Protein AF-A0AA46JX99-F1 (afdb_monomer_lite)

Foldseek 3Di:
DDDDDDDDPPPPPPPPPPPPPPPPPPPDPPPDPDPFDPDPPPGGDPVRNVVVVVVVVVVVVVVVVVVVVVVVVVVVVVVVVVVVVVVVVVVVVVVVVVVVCVVCVPVVVVVVVVVVVVVVVVVVVVVVVVVVVVVVVVVVVVVVVVVVVVVVVVVVVVVVVVVVVVVVVVVVVVVVVVVVVVVVVVVVVVVVVVVVVVVVVVVVVVVVVVVVVVVVVVVVVVVVVVVVVVVVVVVVVVVVVVVVVVVVDDDDDDDDDDDDD

Organism: Bifidobacterium longum subsp. longum (NCBI:txid1679)

pLDDT: mean 84.43, std 19.4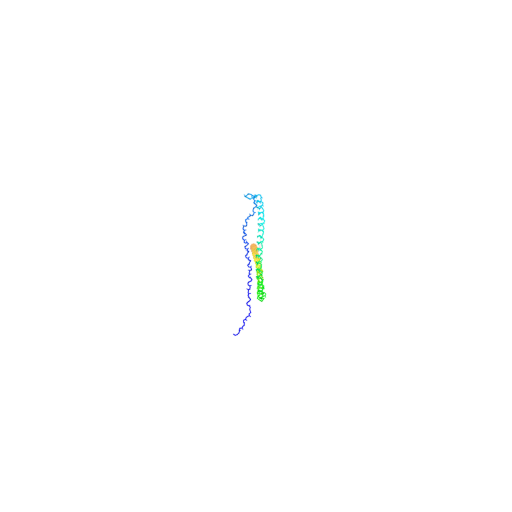2, range [35.31, 98.5]

Sequence (261 aa):
MTDTEGAETRRSDGEETQFIQPIRDYGRAEAKPLDLPRATIGGYRADAVERRVAELERRRTLDQAEIIRLKRENHGRQTENGELNQRLTMLQEQNKKLEYQASNPYEHIGVDMQNMVNGAKAERKAILDKAETEAKTILGKAHAKAEAMTGEAKKKADEQVEQATRCKQEIDQEADRRIGESRERAQKLLSDANTEADKILKAAEAKAARLDAETKTRVADADRREREAARTVDQARRLLADAAARLARPVPELPATNPRE

Radius of gyration: 89.33 Å; chains: 1; bounding box: 180×73×268 Å

Structure (mmCIF, N/CA/C/O backbone):
data_AF-A0AA46JX99-F1
#
_entry.id   AF-A0AA46JX99-F1
#
loop_
_atom_site.group_PDB
_atom_site.id
_atom_site.type_symbol
_atom_site.label_atom_id
_atom_site.label_alt_id
_atom_site.label_comp_id
_atom_site.label_asym_id
_atom_site.label_entity_id
_atom_site.label_seq_id
_atom_site.pdbx_PDB_ins_code
_atom_site.Cartn_x
_atom_site.Cartn_y
_atom_site.Cartn_z
_atom_site.occupancy
_atom_site.B_iso_or_equiv
_atom_site.auth_seq_id
_atom_site.auth_comp_id
_atom_site.auth_asym_id
_atom_site.auth_atom_id
_atom_site.pdbx_PDB_model_num
ATOM 1 N N . MET A 1 1 ? -75.876 -29.023 53.640 1.00 40.53 1 MET A N 1
ATOM 2 C CA . MET A 1 1 ? -75.804 -30.268 54.433 1.00 40.53 1 MET A CA 1
ATOM 3 C C . MET A 1 1 ? -74.330 -30.620 54.485 1.00 40.53 1 MET A C 1
ATOM 5 O O . MET A 1 1 ? -73.789 -30.911 53.433 1.00 40.53 1 MET A O 1
ATOM 9 N N . THR A 1 2 ? -73.580 -30.459 55.560 1.00 43.28 2 THR A N 1
ATOM 10 C CA . THR A 1 2 ? -73.873 -30.383 56.994 1.00 43.28 2 THR A CA 1
ATOM 11 C C . THR A 1 2 ? -72.814 -29.507 57.657 1.00 43.28 2 THR A C 1
ATOM 13 O O . THR A 1 2 ? -71.677 -29.441 57.193 1.00 43.28 2 THR A O 1
ATOM 16 N N . ASP A 1 3 ? -73.241 -28.853 58.725 1.00 40.12 3 ASP A N 1
ATOM 17 C CA . ASP A 1 3 ? -72.482 -28.007 59.635 1.00 40.12 3 ASP A CA 1
ATOM 18 C C . ASP A 1 3 ? -71.385 -28.779 60.380 1.00 40.12 3 ASP A C 1
ATOM 20 O O . ASP A 1 3 ? -71.578 -29.946 60.710 1.00 40.12 3 ASP A O 1
ATOM 24 N N . THR A 1 4 ? -70.295 -28.089 60.722 1.00 44.25 4 THR A N 1
ATOM 25 C CA . THR A 1 4 ? -69.686 -28.160 62.061 1.00 44.25 4 THR A CA 1
ATOM 26 C C . THR A 1 4 ? -68.842 -26.911 62.274 1.00 44.25 4 THR A C 1
ATOM 28 O O . THR A 1 4 ? -67.803 -26.711 61.646 1.00 44.25 4 THR A O 1
ATOM 31 N N . GLU A 1 5 ? -69.363 -26.069 63.155 1.00 43.62 5 GLU A N 1
ATOM 32 C CA . GLU A 1 5 ? -68.734 -24.923 63.788 1.00 43.62 5 GLU A CA 1
ATOM 33 C C . GLU A 1 5 ? -67.611 -25.363 64.742 1.00 43.62 5 GLU A C 1
ATOM 35 O O . GLU A 1 5 ? -67.661 -26.450 65.318 1.00 43.62 5 GLU A O 1
ATOM 40 N N . GLY A 1 6 ? -66.657 -24.459 64.984 1.00 36.56 6 GLY A N 1
ATOM 41 C CA . GLY A 1 6 ? -65.889 -24.436 66.230 1.00 36.56 6 GLY A CA 1
ATOM 42 C C . GLY A 1 6 ? -64.397 -24.726 66.099 1.00 36.56 6 GLY A C 1
ATOM 43 O O . GLY A 1 6 ? -63.980 -25.868 66.228 1.00 36.56 6 GLY A O 1
ATOM 44 N N . ALA A 1 7 ? -63.593 -23.668 65.956 1.00 36.09 7 ALA A N 1
ATOM 45 C CA . ALA A 1 7 ? -62.316 -23.536 66.665 1.00 36.09 7 ALA A CA 1
ATOM 46 C C . ALA A 1 7 ? -61.750 -22.116 66.489 1.00 36.09 7 ALA A C 1
ATOM 48 O O . ALA A 1 7 ? -61.141 -21.778 65.481 1.00 36.09 7 ALA A O 1
ATOM 49 N N . GLU A 1 8 ? -61.973 -21.308 67.523 1.00 36.66 8 GLU A N 1
ATOM 50 C CA . GLU A 1 8 ? -61.007 -20.337 68.043 1.00 36.66 8 GLU A CA 1
ATOM 51 C C . GLU A 1 8 ? -60.527 -19.233 67.088 1.00 36.66 8 GLU A C 1
ATOM 53 O O . GLU A 1 8 ? -59.401 -19.206 66.593 1.00 36.66 8 GLU A O 1
ATOM 58 N N . THR A 1 9 ? -61.351 -18.188 66.989 1.00 37.44 9 THR A N 1
ATOM 59 C CA . THR A 1 9 ? -60.851 -16.811 66.914 1.00 37.44 9 THR A CA 1
ATOM 60 C C . THR A 1 9 ? -59.839 -16.583 68.040 1.00 37.44 9 THR A C 1
ATOM 62 O O . THR A 1 9 ? -60.225 -16.287 69.174 1.00 37.44 9 THR A O 1
ATOM 65 N N . ARG A 1 10 ? -58.541 -16.708 67.734 1.00 39.19 10 ARG A N 1
ATOM 66 C CA . AR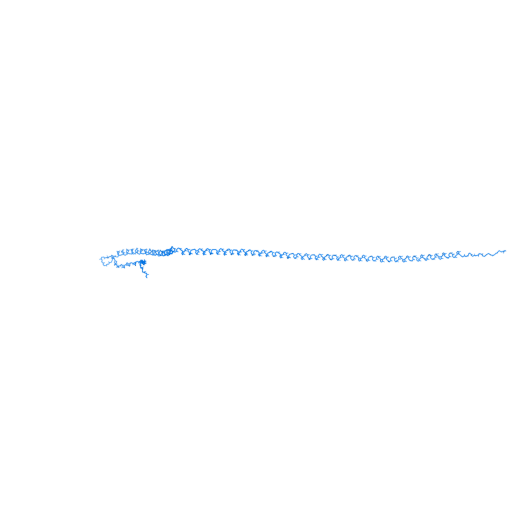G A 1 10 ? -57.482 -16.114 68.553 1.00 39.19 10 ARG A CA 1
ATOM 67 C C . ARG A 1 10 ? -57.752 -14.621 68.592 1.00 39.19 10 ARG A C 1
ATOM 69 O O . ARG A 1 10 ? -57.565 -13.914 67.602 1.00 39.19 10 ARG A O 1
ATOM 76 N N . ARG A 1 11 ? -58.246 -14.167 69.742 1.00 35.31 11 ARG A N 1
ATOM 77 C CA . ARG A 1 11 ? -58.203 -12.768 70.133 1.00 35.31 11 ARG A CA 1
ATOM 78 C C . ARG A 1 11 ? -56.741 -12.360 70.018 1.00 35.31 11 ARG A C 1
ATOM 80 O O . ARG A 1 11 ? -55.887 -12.854 70.744 1.00 35.31 11 ARG A O 1
ATOM 87 N N . SER A 1 12 ? -56.463 -11.549 69.004 1.00 38.41 12 SER A N 1
ATOM 88 C CA . SER A 1 12 ? -55.314 -10.664 68.987 1.00 38.41 12 SER A CA 1
ATOM 89 C C . SER A 1 12 ? -55.510 -9.752 70.186 1.00 38.41 12 SER A C 1
ATOM 91 O O . SER A 1 12 ? -56.138 -8.699 70.062 1.00 38.41 12 SER A O 1
ATOM 93 N N . ASP A 1 13 ? -55.045 -10.203 71.347 1.00 37.72 13 ASP A N 1
ATOM 94 C CA . ASP A 1 13 ? -54.756 -9.328 72.462 1.00 37.72 13 ASP A CA 1
ATOM 95 C C . ASP A 1 13 ? -53.719 -8.358 71.910 1.00 37.72 13 ASP A C 1
ATOM 97 O O . ASP A 1 13 ? -52.537 -8.666 71.761 1.00 37.72 13 ASP A O 1
ATOM 101 N N . GLY A 1 14 ? -54.223 -7.211 71.450 1.00 37.19 14 GLY A N 1
ATOM 102 C CA . GLY A 1 14 ? -53.408 -6.036 71.297 1.00 37.19 14 GLY A CA 1
ATOM 103 C C . GLY A 1 14 ? -52.796 -5.841 72.664 1.00 37.19 14 GLY A C 1
ATOM 104 O O . GLY A 1 14 ? -53.502 -5.470 73.600 1.00 37.19 14 GLY A O 1
ATOM 105 N N . GLU A 1 15 ? -51.514 -6.174 72.785 1.00 40.91 15 GLU A N 1
ATOM 106 C CA . GLU A 1 15 ? -50.682 -5.662 73.852 1.00 40.91 15 GLU A CA 1
ATOM 107 C C . GLU A 1 15 ? -50.713 -4.152 73.669 1.00 40.91 15 GLU A C 1
ATOM 109 O O . GLU A 1 15 ? -49.943 -3.553 72.916 1.00 40.91 15 GLU A O 1
ATOM 114 N N . GLU A 1 16 ? -51.740 -3.567 74.286 1.00 40.72 16 GLU A N 1
ATOM 115 C CA . GLU A 1 16 ? -51.852 -2.171 74.604 1.00 40.72 16 GLU A CA 1
ATOM 116 C C . GLU A 1 16 ? -50.464 -1.784 75.072 1.00 40.72 16 GLU A C 1
ATOM 118 O O . GLU A 1 16 ? -49.975 -2.264 76.099 1.00 40.72 16 GLU A O 1
ATOM 123 N N . THR A 1 17 ? -49.807 -0.950 74.265 1.00 45.25 17 THR A N 1
ATOM 124 C CA . THR A 1 17 ? -48.768 -0.054 74.738 1.00 45.25 17 THR A CA 1
ATOM 125 C C . THR A 1 17 ? -49.236 0.399 76.103 1.00 45.25 17 THR A C 1
ATOM 127 O O . THR A 1 17 ? -50.221 1.140 76.175 1.00 45.25 17 THR A O 1
ATOM 130 N N . GLN A 1 18 ? -48.626 -0.134 77.165 1.00 45.69 18 GLN A N 1
ATOM 131 C CA . GLN A 1 18 ? -48.912 0.301 78.515 1.00 45.69 18 GLN A CA 1
ATOM 132 C C . GLN A 1 18 ? -48.573 1.776 78.479 1.00 45.69 18 GLN A C 1
ATOM 134 O O . GLN A 1 18 ? -47.400 2.155 78.468 1.00 45.69 18 GLN A O 1
ATOM 139 N N . PHE A 1 19 ? -49.616 2.592 78.310 1.00 41.75 19 PHE A N 1
ATOM 140 C CA . PHE A 1 19 ? -49.545 4.027 78.393 1.00 41.75 19 PHE A CA 1
ATOM 141 C C . PHE A 1 19 ? -48.759 4.258 79.662 1.00 41.75 19 PHE A C 1
ATOM 143 O O . PHE A 1 19 ? -49.188 3.824 80.735 1.00 41.75 19 PHE A O 1
ATOM 150 N N . ILE A 1 20 ? -47.571 4.846 79.513 1.00 49.78 20 ILE A N 1
ATOM 151 C CA . ILE A 1 20 ? -46.828 5.399 80.632 1.00 49.78 20 ILE A CA 1
ATOM 152 C C . ILE A 1 20 ? -47.890 6.146 81.421 1.00 49.78 20 ILE A C 1
ATOM 154 O O . ILE A 1 20 ? -48.470 7.101 80.893 1.00 49.78 20 ILE A O 1
ATOM 158 N N . GLN A 1 21 ? -48.247 5.619 82.600 1.00 42.12 21 GLN A N 1
ATOM 159 C CA . GLN A 1 21 ? -49.293 6.225 83.405 1.00 42.12 21 GLN A CA 1
ATOM 160 C C . GLN A 1 21 ? -48.935 7.706 83.489 1.00 42.12 21 GLN A C 1
ATOM 162 O O . GLN A 1 21 ? -47.754 8.000 83.723 1.00 42.12 21 GLN A O 1
ATOM 167 N N . PRO A 1 22 ? -49.879 8.630 83.227 1.00 45.00 22 PRO A N 1
ATOM 168 C CA . PRO A 1 22 ? -49.578 10.046 83.326 1.00 45.00 22 PRO A CA 1
ATOM 169 C C . PRO A 1 22 ? -48.901 10.245 84.673 1.00 45.00 22 PRO A C 1
ATOM 171 O O . PRO A 1 22 ? -49.407 9.745 85.684 1.00 45.00 22 PRO A O 1
ATOM 174 N N . ILE A 1 23 ? -47.708 10.856 84.654 1.00 54.25 23 ILE A N 1
ATOM 175 C CA . ILE A 1 23 ? -46.965 11.201 85.865 1.00 54.25 23 ILE A CA 1
ATOM 176 C C . ILE A 1 23 ? -48.013 11.796 86.787 1.00 54.25 23 ILE A C 1
ATOM 178 O O . ILE A 1 23 ? -48.599 12.819 86.433 1.00 54.25 23 ILE A O 1
ATOM 182 N N . ARG A 1 24 ? -48.340 11.101 87.888 1.00 48.81 24 ARG A N 1
ATOM 183 C CA . ARG A 1 24 ? -49.286 11.630 88.866 1.00 48.81 24 ARG A CA 1
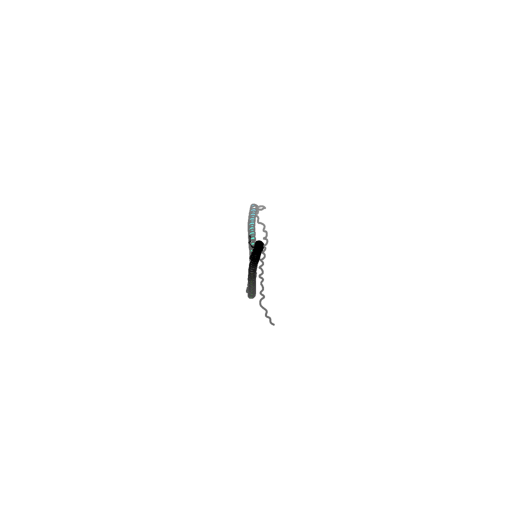ATOM 184 C C . ARG A 1 24 ? -48.774 13.023 89.167 1.00 48.81 24 ARG A C 1
ATOM 186 O O . ARG A 1 24 ? -47.644 13.141 89.642 1.00 48.81 24 ARG A O 1
ATOM 193 N N . ASP A 1 25 ? -49.564 14.041 88.833 1.00 48.31 25 ASP A N 1
ATOM 194 C CA . ASP A 1 25 ? -49.302 15.396 89.276 1.00 48.31 25 ASP A CA 1
ATOM 195 C C . ASP A 1 25 ? -49.143 15.275 90.784 1.00 48.31 25 ASP A C 1
ATOM 197 O O . ASP A 1 25 ? -50.108 15.011 91.508 1.00 48.31 25 ASP A O 1
ATOM 201 N N . TYR A 1 26 ? -47.900 15.352 91.260 1.00 49.59 26 TYR A N 1
ATOM 202 C CA . TYR A 1 26 ? -47.642 15.528 92.671 1.00 49.59 26 TYR A CA 1
ATOM 203 C C . TYR A 1 26 ? -48.266 16.881 92.968 1.00 49.59 26 TYR A C 1
ATOM 205 O O . TYR A 1 26 ? -47.695 17.923 92.641 1.00 49.59 26 TYR A O 1
ATOM 213 N N . GLY A 1 27 ? -49.515 16.826 93.441 1.00 44.50 27 GLY A N 1
ATOM 214 C CA . GLY A 1 27 ? -50.382 17.971 93.620 1.00 44.50 27 GLY A CA 1
ATOM 215 C C . GLY A 1 27 ? -49.604 19.082 94.292 1.00 44.50 27 GLY A C 1
ATOM 216 O O . GLY A 1 27 ? -48.818 18.827 95.206 1.00 44.50 27 GLY A O 1
ATOM 217 N N . ARG A 1 28 ? -49.791 20.301 93.783 1.00 50.94 28 ARG A N 1
ATOM 218 C CA . ARG A 1 28 ? -49.205 21.537 94.299 1.00 50.94 28 ARG A CA 1
ATOM 219 C C . ARG A 1 28 ? -49.249 21.498 95.827 1.00 50.94 28 ARG A C 1
ATOM 221 O O . ARG A 1 28 ? -50.315 21.688 96.405 1.00 50.94 28 ARG A O 1
ATOM 228 N N . ALA A 1 29 ? -48.117 21.187 96.459 1.00 56.72 29 ALA A N 1
ATOM 229 C CA . ALA A 1 29 ? -48.050 21.094 97.907 1.00 56.72 29 ALA A CA 1
ATOM 230 C C . ALA A 1 29 ? -48.556 22.425 98.472 1.00 56.72 29 ALA A C 1
ATOM 232 O O . ALA A 1 29 ? -48.100 23.485 98.033 1.00 56.72 29 ALA A O 1
ATOM 233 N N . GLU A 1 30 ? -49.546 22.375 99.368 1.00 53.25 30 GLU A N 1
ATOM 234 C CA . GLU A 1 30 ? -50.091 23.569 100.012 1.00 53.25 30 GLU A CA 1
ATOM 235 C C . GLU A 1 30 ? -48.933 24.420 100.535 1.00 53.25 30 GLU A C 1
ATOM 237 O O . GLU A 1 30 ? -48.048 23.920 101.238 1.00 53.25 30 GLU A O 1
ATOM 242 N N . ALA A 1 31 ? -48.909 25.698 100.151 1.00 54.00 31 ALA A N 1
ATOM 243 C CA . ALA A 1 31 ? -47.875 26.629 100.571 1.00 54.00 31 ALA A CA 1
ATOM 244 C C . ALA A 1 31 ? -48.024 26.884 102.077 1.00 54.00 31 ALA A C 1
ATOM 246 O O . ALA A 1 31 ? -48.695 27.824 102.499 1.00 54.00 31 ALA A O 1
ATOM 247 N N . LYS A 1 32 ? -47.431 26.013 102.899 1.00 67.00 32 LYS A N 1
ATOM 248 C CA . LYS A 1 32 ? -47.349 26.224 104.343 1.00 67.00 32 LYS A CA 1
ATOM 249 C C . LYS A 1 32 ? -46.585 27.532 104.589 1.00 67.00 32 LYS A C 1
ATOM 251 O O . LYS A 1 32 ? -45.518 27.715 103.996 1.00 67.00 32 LYS A O 1
ATOM 256 N N . PRO A 1 33 ? -47.108 28.446 105.426 1.00 61.66 33 PRO A N 1
ATOM 257 C CA . PRO A 1 33 ? -46.416 29.690 105.742 1.00 61.66 33 PRO A CA 1
ATOM 258 C C . PRO A 1 33 ? -45.038 29.379 106.337 1.00 61.66 33 PRO A C 1
ATOM 260 O O . PRO A 1 33 ? -44.904 28.458 107.145 1.00 61.66 33 PRO A O 1
ATOM 263 N N . LEU A 1 34 ? -44.007 30.118 105.909 1.00 67.75 34 LEU A N 1
ATOM 264 C CA . LEU A 1 34 ? -42.652 29.926 106.423 1.00 67.75 34 LEU A CA 1
ATOM 265 C C . LEU A 1 34 ? -42.627 30.187 107.933 1.00 67.75 34 LEU A C 1
ATOM 267 O O . LEU A 1 34 ? -42.991 31.270 108.391 1.00 67.75 34 LEU A O 1
ATOM 271 N N . ASP A 1 35 ? -42.157 29.199 108.690 1.00 73.75 35 ASP A N 1
ATOM 272 C CA . ASP A 1 35 ? -41.974 29.316 110.132 1.00 73.75 35 ASP A CA 1
ATOM 273 C C . ASP A 1 35 ? -40.702 30.127 110.429 1.00 73.75 35 ASP A C 1
ATOM 275 O O . ASP A 1 35 ? -39.577 29.616 110.395 1.00 73.75 35 ASP A O 1
ATOM 279 N N . LEU A 1 36 ? -40.885 31.439 110.601 1.00 75.62 36 LEU A N 1
ATOM 280 C CA . LEU A 1 36 ? -39.821 32.415 110.827 1.00 75.62 36 LEU A CA 1
ATOM 281 C C . LEU A 1 36 ? -39.654 32.711 112.334 1.00 75.62 36 LEU A C 1
ATOM 283 O O . LEU A 1 36 ? -40.642 33.036 113.001 1.00 75.62 36 LEU A O 1
ATOM 287 N N . PRO A 1 37 ? -38.421 32.685 112.882 1.00 77.69 37 PRO A N 1
ATOM 288 C CA . PRO A 1 37 ? -38.160 32.961 114.298 1.00 77.69 37 PRO A CA 1
ATOM 289 C C . PRO A 1 37 ? -38.686 34.324 114.788 1.00 77.69 37 PRO A C 1
ATOM 291 O O . PRO A 1 37 ? -38.293 35.379 114.285 1.00 77.69 37 PRO A O 1
ATOM 294 N N . ARG A 1 38 ? -39.543 34.318 115.818 1.00 73.19 38 ARG A N 1
ATOM 295 C CA . ARG A 1 38 ? -40.187 35.524 116.378 1.00 73.19 38 ARG A CA 1
ATOM 296 C C . ARG A 1 38 ? -39.430 36.132 117.566 1.00 73.19 38 ARG A C 1
ATOM 298 O O . ARG A 1 38 ? -38.798 35.429 118.361 1.00 73.19 38 ARG A O 1
ATOM 305 N N . ALA A 1 39 ? -39.489 37.457 117.684 1.00 71.94 39 ALA A N 1
ATOM 306 C CA . ALA A 1 39 ? -39.005 38.215 118.836 1.00 71.94 39 ALA A CA 1
ATOM 307 C C . ALA A 1 39 ? -40.082 38.286 119.934 1.00 71.94 39 ALA A C 1
ATOM 309 O O . ALA A 1 39 ? -41.269 38.109 119.671 1.00 71.94 39 ALA A O 1
ATOM 310 N N . THR A 1 40 ? -39.664 38.537 121.175 1.00 62.50 40 THR A N 1
ATOM 311 C CA . THR A 1 40 ? -40.525 38.506 122.372 1.00 62.50 40 THR A CA 1
ATOM 312 C C . THR A 1 40 ? -41.553 39.648 122.418 1.00 62.50 40 THR A C 1
ATOM 314 O O . THR A 1 40 ? -42.531 39.552 123.149 1.00 62.50 40 THR A O 1
ATOM 317 N N . ILE A 1 41 ? -41.358 40.714 121.632 1.00 57.53 41 ILE A N 1
ATOM 318 C CA . ILE A 1 41 ? -42.276 41.853 121.495 1.00 57.53 41 ILE A CA 1
ATOM 319 C C . ILE A 1 41 ? -42.419 42.143 119.997 1.00 57.53 41 ILE A C 1
ATOM 321 O O . ILE A 1 41 ? -41.447 42.528 119.357 1.00 57.53 41 ILE A O 1
ATOM 325 N N . GLY A 1 42 ? -43.613 41.890 119.451 1.00 60.97 42 GLY A N 1
ATOM 326 C CA . GLY A 1 42 ? -44.090 42.338 118.134 1.00 60.97 42 GLY A CA 1
ATOM 327 C C . GLY A 1 42 ? -43.052 42.436 117.011 1.00 60.97 42 GLY A C 1
ATOM 328 O O . GLY A 1 42 ? -42.764 43.534 116.551 1.00 60.97 42 GLY A O 1
ATOM 329 N N . GLY A 1 43 ? -42.507 41.310 116.546 1.00 75.38 43 GLY A N 1
ATOM 330 C CA . GLY A 1 43 ? -41.600 41.307 115.396 1.00 75.38 43 GLY A CA 1
ATOM 331 C C . GLY A 1 43 ? -40.882 39.978 115.172 1.00 75.38 43 GLY A C 1
ATOM 332 O O . GLY A 1 43 ? -41.071 39.013 115.915 1.00 75.38 43 GLY A O 1
ATOM 333 N N . TYR A 1 44 ? -40.042 39.928 114.142 1.00 79.00 44 TYR A N 1
ATOM 334 C CA . TYR A 1 44 ? -39.154 38.799 113.863 1.00 79.00 44 TYR A CA 1
ATOM 335 C C . TYR A 1 44 ? -37.758 39.027 114.456 1.00 79.00 44 TYR A C 1
ATOM 337 O O . TYR A 1 44 ? -37.305 40.164 114.571 1.00 79.00 44 TYR A O 1
ATOM 345 N N . ARG A 1 45 ? -37.054 37.947 114.821 1.00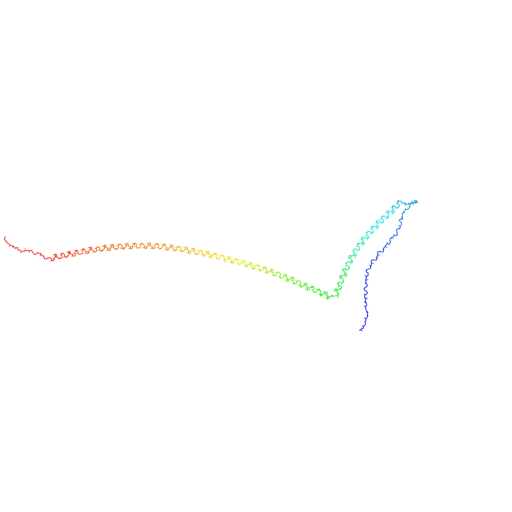 78.25 45 ARG A N 1
ATOM 346 C CA . ARG A 1 45 ? -35.633 38.019 115.203 1.00 78.25 45 ARG A CA 1
ATOM 347 C C . ARG A 1 45 ? -34.786 38.082 113.938 1.00 78.25 45 ARG A C 1
ATOM 349 O O . ARG A 1 45 ? -34.605 37.041 113.311 1.00 78.25 45 ARG A O 1
ATOM 356 N N . ALA A 1 46 ? -34.263 39.260 113.605 1.00 75.56 46 ALA A N 1
ATOM 357 C CA . ALA A 1 46 ? -33.471 39.495 112.393 1.00 75.56 46 ALA A CA 1
ATOM 358 C C . ALA A 1 46 ? -32.395 38.411 112.168 1.00 75.56 46 ALA A C 1
ATOM 360 O O . ALA A 1 46 ? -32.528 37.620 111.240 1.00 75.56 46 ALA A O 1
ATOM 361 N N . ASP A 1 47 ? -31.448 38.237 113.097 1.00 78.44 47 ASP A N 1
ATOM 362 C CA . ASP A 1 47 ? -30.332 37.279 112.960 1.00 78.44 47 ASP A CA 1
ATOM 363 C C . ASP A 1 47 ? -30.750 35.800 112.845 1.00 78.44 47 ASP A C 1
ATOM 365 O O . ASP A 1 47 ? -30.013 34.958 112.322 1.00 78.44 47 ASP A O 1
ATOM 369 N N . ALA A 1 48 ? -31.898 35.434 113.423 1.00 78.44 48 ALA A N 1
ATOM 370 C CA . ALA A 1 48 ? -32.399 34.060 113.406 1.00 78.44 48 ALA A CA 1
ATOM 371 C C . ALA A 1 48 ? -33.229 33.788 112.143 1.00 78.44 48 ALA A C 1
ATOM 373 O O . ALA A 1 48 ? -33.146 32.698 111.576 1.00 78.44 48 ALA A O 1
ATOM 374 N N . VAL A 1 49 ? -33.982 34.787 111.676 1.00 82.62 49 VAL A N 1
ATOM 375 C CA . VAL A 1 49 ? -34.644 34.772 110.369 1.00 82.62 49 VAL A CA 1
ATOM 376 C C . VAL A 1 49 ? -33.614 34.725 109.252 1.00 82.62 49 VAL A C 1
ATOM 378 O O . VAL A 1 49 ? -33.736 33.866 108.389 1.00 82.62 49 VAL A O 1
ATOM 381 N N . GLU A 1 50 ? -32.569 35.550 109.295 1.00 82.56 50 GLU A N 1
ATOM 382 C CA . GLU A 1 50 ? -31.492 35.545 108.298 1.00 82.56 50 GLU A CA 1
ATOM 383 C C . GLU A 1 50 ? -30.801 34.181 108.209 1.00 82.56 50 GLU A C 1
ATOM 385 O O . GLU A 1 50 ? -30.616 33.648 107.117 1.00 82.56 50 GLU A O 1
ATOM 390 N N . ARG A 1 51 ? -30.504 33.543 109.351 1.00 83.94 51 ARG A N 1
ATOM 391 C CA . ARG A 1 51 ? -29.967 32.173 109.374 1.00 83.94 51 ARG A CA 1
ATOM 392 C C . ARG A 1 51 ? -30.920 31.151 108.759 1.00 83.94 51 ARG A C 1
ATOM 394 O O . ARG A 1 51 ? -30.471 30.288 108.006 1.00 83.94 51 ARG A O 1
ATOM 401 N N . ARG A 1 52 ? -32.219 31.245 109.057 1.00 83.88 52 ARG A N 1
ATOM 402 C CA . ARG A 1 52 ? -33.236 30.335 108.513 1.00 83.88 52 ARG A CA 1
ATOM 403 C C . ARG A 1 52 ? -33.447 30.543 107.014 1.00 83.88 52 ARG A C 1
ATOM 405 O O . ARG A 1 52 ? -33.581 29.567 106.282 1.00 83.88 52 ARG A O 1
ATOM 412 N N . VAL A 1 53 ? -33.427 31.789 106.553 1.00 85.50 53 VAL A N 1
ATOM 413 C CA . VAL A 1 53 ? -33.467 32.147 105.131 1.00 85.50 53 VAL A CA 1
ATOM 414 C C . VAL A 1 53 ? -32.227 31.601 104.424 1.00 85.50 53 VAL A C 1
ATOM 416 O O . VAL A 1 53 ? -32.381 30.868 103.455 1.00 85.50 53 VAL A O 1
ATOM 419 N N . ALA A 1 54 ? -31.022 31.806 104.965 1.00 85.31 54 ALA A N 1
ATOM 420 C CA . ALA A 1 54 ? -29.779 31.285 104.389 1.00 85.31 54 ALA A CA 1
ATOM 421 C C . ALA A 1 54 ? -29.705 29.742 104.362 1.00 85.31 54 ALA A C 1
ATOM 423 O O . ALA A 1 54 ? -29.045 29.152 103.504 1.00 85.31 54 ALA A O 1
ATOM 424 N N . GLU A 1 55 ? -30.344 29.054 105.312 1.00 87.94 55 GLU A N 1
ATOM 425 C CA . GLU A 1 55 ? -30.483 27.592 105.310 1.00 87.94 55 GLU A CA 1
ATOM 426 C C . GLU A 1 55 ? -31.458 27.125 104.218 1.00 87.94 55 GLU A C 1
ATOM 428 O O . GLU A 1 55 ? -31.145 26.211 103.453 1.00 87.94 55 GLU A O 1
ATOM 433 N N . LEU A 1 56 ? -32.619 27.775 104.108 1.00 87.19 56 LEU A N 1
ATOM 434 C CA . LEU A 1 56 ? -33.614 27.475 103.079 1.00 87.19 56 LEU A CA 1
ATOM 435 C C . LEU A 1 56 ? -33.102 27.804 101.674 1.00 87.19 56 LEU A C 1
ATOM 437 O O . LEU A 1 56 ? -33.384 27.058 100.743 1.00 87.19 56 LEU A O 1
ATOM 441 N N . GLU A 1 57 ? -32.308 28.859 101.515 1.00 87.12 57 GLU A N 1
ATOM 442 C CA . GLU A 1 57 ? -31.630 29.198 100.262 1.00 87.12 57 GLU A CA 1
ATOM 443 C C . GLU A 1 57 ? -30.587 28.146 99.884 1.00 87.12 57 GLU A C 1
ATOM 445 O O . GLU A 1 57 ? -30.551 27.707 98.732 1.00 87.12 57 GLU A O 1
ATOM 450 N N . ARG A 1 58 ? -29.790 27.661 100.847 1.00 88.31 58 ARG A N 1
ATOM 451 C CA . ARG A 1 58 ? -28.853 26.549 100.618 1.00 88.31 58 ARG A CA 1
ATOM 452 C C . ARG A 1 58 ? -29.578 25.272 100.213 1.00 88.31 58 ARG A C 1
ATOM 454 O O . ARG A 1 58 ? -29.190 24.642 99.232 1.00 88.31 58 ARG A O 1
ATOM 461 N N . ARG A 1 59 ? -30.658 24.918 100.912 1.00 88.75 59 ARG A N 1
ATOM 462 C CA . ARG A 1 59 ? -31.476 23.747 100.581 1.00 88.75 59 ARG A CA 1
ATOM 463 C C . ARG A 1 59 ? -32.144 23.887 99.218 1.00 88.75 59 ARG A C 1
ATOM 465 O O . ARG A 1 59 ? -32.043 22.978 98.410 1.00 88.75 59 ARG A O 1
ATOM 472 N N . ARG A 1 60 ? -32.724 25.051 98.915 1.00 89.69 60 ARG A N 1
ATOM 473 C CA . ARG A 1 60 ? -33.278 25.363 97.592 1.00 89.69 60 ARG A CA 1
ATOM 474 C C . ARG A 1 60 ? -32.217 25.228 96.502 1.00 89.69 60 ARG A C 1
ATOM 476 O O . ARG A 1 60 ? -32.532 24.712 95.440 1.00 89.69 60 ARG A O 1
ATOM 483 N N . THR A 1 61 ? -30.983 25.661 96.755 1.00 90.25 61 THR A N 1
ATOM 484 C CA . THR A 1 61 ? -29.875 25.549 95.793 1.00 90.25 61 THR A CA 1
ATOM 485 C C . THR A 1 61 ? -29.481 24.088 95.560 1.00 90.25 61 THR A C 1
ATOM 487 O O . THR A 1 61 ? -29.295 23.686 94.414 1.00 90.25 61 THR A O 1
ATOM 490 N N . LEU A 1 62 ? -29.402 23.278 96.622 1.00 92.38 62 LEU A N 1
ATOM 491 C CA . LEU A 1 62 ? -29.125 21.839 96.526 1.00 92.38 62 LEU A CA 1
ATOM 492 C C . LEU A 1 62 ? -30.253 21.084 95.815 1.00 92.38 62 LEU A C 1
ATOM 494 O O . LEU A 1 62 ? -29.987 20.328 94.886 1.00 92.38 62 LEU A O 1
ATOM 498 N N . ASP A 1 63 ? -31.506 21.341 96.187 1.00 90.06 63 ASP A N 1
ATOM 499 C CA . ASP A 1 63 ? -32.678 20.732 95.556 1.00 90.06 63 ASP A CA 1
ATOM 500 C C . ASP A 1 63 ? -32.778 21.155 94.080 1.00 90.06 63 ASP A C 1
ATOM 502 O O . ASP A 1 63 ? -33.087 20.341 93.213 1.00 90.06 63 ASP A O 1
ATOM 506 N N . GLN A 1 64 ? -32.452 22.411 93.751 1.00 91.50 64 GLN A N 1
ATOM 507 C CA . GLN A 1 64 ? -32.359 22.873 92.363 1.00 91.50 64 GLN A CA 1
ATOM 508 C C . GLN A 1 64 ? -31.243 22.162 91.592 1.00 91.50 64 GLN A C 1
ATOM 510 O O . GLN A 1 64 ? -31.465 21.771 90.445 1.00 91.50 64 GLN A O 1
ATOM 515 N N . ALA A 1 65 ? -30.070 21.969 92.199 1.00 91.81 65 ALA A N 1
ATOM 516 C CA . ALA A 1 65 ? -28.973 21.232 91.580 1.00 91.81 65 ALA A CA 1
ATOM 517 C C . ALA A 1 65 ? -29.358 19.766 91.319 1.00 91.81 65 ALA A C 1
ATOM 519 O O . ALA A 1 65 ? -29.107 19.253 90.226 1.00 91.81 65 ALA A O 1
ATOM 520 N N . GLU A 1 66 ? -30.041 19.124 92.269 1.00 92.44 66 GLU A N 1
ATOM 521 C CA . GLU A 1 66 ? -30.507 17.744 92.127 1.00 92.44 66 GLU A CA 1
ATOM 522 C C . GLU A 1 66 ? -31.619 17.623 91.076 1.00 92.44 66 GLU A C 1
ATOM 524 O O . GLU A 1 66 ? -31.573 16.734 90.229 1.00 92.44 66 GLU A O 1
ATOM 529 N N . ILE A 1 67 ? -32.563 18.570 91.019 1.00 92.12 67 ILE A N 1
ATOM 530 C CA . ILE A 1 67 ? -33.578 18.624 89.954 1.00 92.12 67 ILE A CA 1
ATOM 531 C C . ILE A 1 67 ? -32.921 18.780 88.578 1.00 92.12 67 ILE A C 1
ATOM 533 O O . ILE A 1 67 ? -33.340 18.130 87.620 1.00 92.12 67 ILE A O 1
ATOM 537 N N . ILE A 1 68 ? -31.899 19.632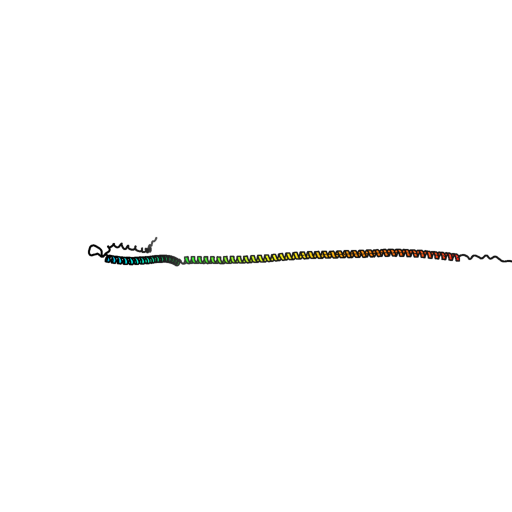 88.446 1.00 92.50 68 ILE A N 1
ATOM 538 C CA . ILE A 1 68 ? -31.176 19.809 87.179 1.00 92.50 68 ILE A CA 1
ATOM 539 C C . ILE A 1 68 ? -30.457 18.515 86.787 1.00 92.50 68 ILE A C 1
ATOM 541 O O . ILE A 1 68 ? -30.520 18.114 85.622 1.00 92.50 68 ILE A O 1
ATOM 545 N N . ARG A 1 69 ? -29.807 17.842 87.741 1.00 94.25 69 ARG A N 1
ATOM 546 C CA . ARG A 1 69 ? -29.142 16.555 87.515 1.00 94.25 69 ARG A CA 1
ATOM 547 C C . ARG A 1 69 ? -30.136 15.487 87.058 1.00 94.25 69 ARG A C 1
ATOM 549 O O . ARG A 1 69 ? -29.926 14.890 86.005 1.00 94.25 69 ARG A O 1
ATOM 556 N N . LEU A 1 70 ? -31.233 15.304 87.790 1.00 93.56 70 LEU A N 1
ATOM 557 C CA . LEU A 1 70 ? -32.274 14.330 87.462 1.00 93.56 70 LEU A CA 1
ATOM 558 C C . LEU A 1 70 ? -32.918 14.621 86.106 1.00 93.56 70 LEU A C 1
ATOM 560 O O . LEU A 1 70 ? -33.165 13.693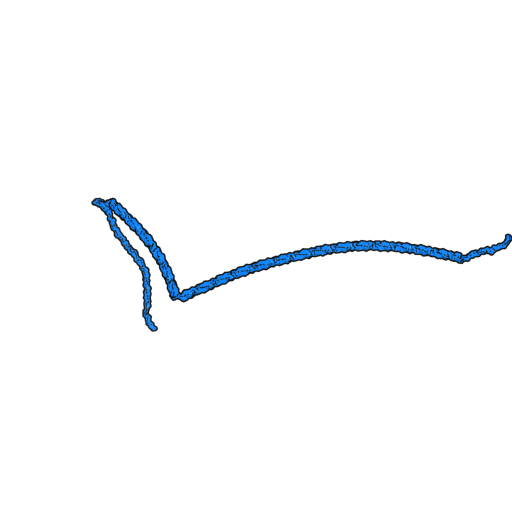 85.344 1.00 93.56 70 LEU A O 1
ATOM 564 N N . LYS A 1 71 ? -33.138 15.893 85.751 1.00 92.69 71 LYS A N 1
ATOM 565 C CA . LYS A 1 71 ? -33.637 16.265 84.417 1.00 92.69 71 LYS A CA 1
ATOM 566 C C . LYS A 1 71 ? -32.677 15.856 83.302 1.00 92.69 71 LYS A C 1
ATOM 568 O O . LYS A 1 71 ? -33.133 15.355 82.279 1.00 92.69 71 LYS A O 1
ATOM 573 N N . ARG A 1 72 ? -31.366 16.046 83.489 1.00 91.56 72 ARG A N 1
ATOM 574 C CA . ARG A 1 72 ? -30.351 15.625 82.507 1.00 91.56 72 ARG A CA 1
ATOM 575 C C . ARG A 1 72 ? -30.306 14.108 82.362 1.00 91.56 72 ARG A C 1
ATOM 577 O O . ARG A 1 72 ? -30.281 13.611 81.243 1.00 91.56 72 ARG A O 1
ATOM 584 N N . GLU A 1 73 ? -30.332 13.385 83.477 1.00 93.38 73 GLU A N 1
ATOM 585 C CA . GLU A 1 73 ? -30.336 11.920 83.470 1.00 93.38 73 GLU A CA 1
ATOM 586 C C . GLU A 1 73 ? -31.609 11.357 82.827 1.00 93.38 73 GLU A C 1
ATOM 588 O O . GLU A 1 73 ? -31.540 10.449 82.003 1.00 93.38 73 GLU A O 1
ATOM 593 N N . ASN A 1 74 ? -32.770 11.936 83.141 1.00 93.44 74 ASN A N 1
ATOM 594 C CA . ASN A 1 74 ? -34.041 11.538 82.545 1.00 93.44 74 ASN A CA 1
ATOM 595 C C . ASN A 1 74 ? -34.051 11.796 81.031 1.00 93.44 74 ASN A C 1
ATOM 597 O O . ASN A 1 74 ? -34.435 10.917 80.267 1.00 93.44 74 ASN A O 1
ATOM 601 N N . HIS A 1 75 ? -33.527 12.944 80.591 1.00 92.44 75 HIS A N 1
ATOM 602 C CA . HIS A 1 75 ? -33.371 13.231 79.167 1.00 92.44 75 HIS A CA 1
ATOM 603 C C . HIS A 1 75 ? -32.445 12.223 78.467 1.00 92.44 75 HIS A C 1
ATOM 605 O O . HIS A 1 75 ? -32.792 11.725 77.402 1.00 92.44 75 HIS A O 1
ATOM 611 N N . GLY A 1 76 ? -31.316 11.854 79.087 1.00 92.06 76 GLY A N 1
ATOM 612 C CA . GLY A 1 76 ? -30.420 10.817 78.561 1.00 92.06 76 GLY A CA 1
ATOM 613 C C . GLY A 1 76 ? -31.114 9.462 78.400 1.00 92.06 76 GLY A C 1
ATOM 614 O O . GLY A 1 76 ? -31.064 8.867 77.326 1.00 92.06 76 GLY A O 1
ATOM 615 N N . ARG A 1 77 ? -31.848 9.020 79.429 1.00 94.00 77 ARG A N 1
ATOM 616 C CA . ARG A 1 77 ? -32.640 7.778 79.379 1.00 94.00 77 ARG A CA 1
ATOM 617 C C . ARG A 1 77 ? -33.758 7.828 78.341 1.00 94.00 77 ARG A C 1
ATOM 619 O O . ARG A 1 77 ? -34.104 6.803 77.764 1.00 94.00 77 ARG A O 1
ATOM 626 N N . GLN A 1 78 ? -34.355 8.994 78.114 1.00 92.12 78 GLN A N 1
ATOM 627 C CA . GLN A 1 78 ? -35.405 9.162 77.114 1.00 92.12 78 GLN A CA 1
ATOM 628 C C . GLN A 1 78 ? -34.851 9.020 75.691 1.00 92.12 78 GLN A C 1
ATOM 630 O O . GLN A 1 78 ? -35.479 8.365 74.861 1.00 92.12 78 GLN A O 1
ATOM 635 N N . THR A 1 79 ? -33.668 9.576 75.427 1.00 92.62 79 THR A N 1
ATOM 636 C CA . THR A 1 79 ? -32.964 9.406 74.149 1.00 92.62 79 THR A CA 1
ATOM 637 C C . THR A 1 79 ? -32.576 7.948 73.919 1.00 92.62 79 THR A C 1
ATOM 639 O O . THR A 1 79 ? -32.900 7.393 72.873 1.00 92.62 79 THR A O 1
ATOM 642 N N . GLU A 1 80 ? -31.971 7.301 74.918 1.00 94.56 80 GLU A N 1
ATOM 643 C CA . GLU A 1 80 ? -31.579 5.889 74.838 1.00 94.56 80 GLU A CA 1
ATOM 644 C C . GLU A 1 80 ? -32.791 4.971 74.609 1.00 94.56 80 GLU A C 1
ATOM 646 O O . GLU A 1 80 ? -32.763 4.115 73.729 1.00 94.56 80 GLU A O 1
ATOM 651 N N . ASN A 1 81 ? -33.904 5.200 75.315 1.00 93.81 81 ASN A N 1
ATOM 652 C CA . ASN A 1 81 ? -35.155 4.481 75.054 1.00 93.81 81 ASN A CA 1
ATOM 653 C C . ASN A 1 81 ? -35.682 4.703 73.628 1.00 93.81 81 ASN A C 1
ATOM 655 O O . ASN A 1 81 ? -36.257 3.789 73.040 1.00 93.81 81 ASN A O 1
ATOM 659 N N . GLY A 1 82 ? -35.493 5.895 73.057 1.00 95.31 82 GLY A N 1
ATOM 660 C CA . GLY A 1 82 ? -35.846 6.181 71.666 1.00 95.31 82 GLY A CA 1
ATOM 661 C C . GLY A 1 82 ? -35.030 5.350 70.673 1.00 95.31 82 GLY A C 1
ATOM 662 O O . GLY A 1 82 ? -35.602 4.721 69.782 1.00 95.31 82 GLY A O 1
ATOM 663 N N . GLU A 1 83 ? -33.710 5.299 70.851 1.00 95.19 83 GLU A N 1
ATOM 664 C CA . GLU A 1 83 ? -32.800 4.504 70.013 1.00 95.19 83 GLU A CA 1
ATOM 665 C C . GLU A 1 83 ? -33.057 3.000 70.154 1.00 95.19 83 GLU A C 1
ATOM 667 O O . GLU A 1 83 ? -33.125 2.273 69.157 1.00 95.19 83 GLU A O 1
ATOM 672 N N . LEU A 1 84 ? -33.257 2.530 71.388 1.00 95.69 84 LEU A N 1
ATOM 673 C CA . LEU A 1 84 ? -33.591 1.137 71.664 1.00 95.69 84 LEU A CA 1
ATOM 674 C C . LEU A 1 84 ? -34.911 0.750 71.002 1.00 95.69 84 LEU A C 1
ATOM 676 O O . LEU A 1 84 ? -34.958 -0.281 70.338 1.00 95.69 84 LEU A O 1
ATOM 680 N N . ASN A 1 85 ? -35.942 1.593 71.088 1.00 95.56 85 ASN A N 1
ATOM 681 C CA . ASN A 1 85 ? -37.211 1.342 70.409 1.00 95.56 85 ASN A CA 1
ATOM 682 C C . ASN A 1 85 ? -37.060 1.301 68.885 1.00 95.56 85 ASN A C 1
ATOM 684 O O . ASN A 1 85 ? -37.613 0.407 68.252 1.00 95.56 85 ASN A O 1
ATOM 688 N N . GLN A 1 86 ? -36.278 2.199 68.276 1.00 94.94 86 GLN A N 1
ATOM 689 C CA . GLN A 1 86 ? -36.007 2.141 66.831 1.00 94.94 86 GLN A CA 1
ATOM 690 C C . GLN A 1 86 ? -35.327 0.829 66.431 1.00 94.94 86 GLN A C 1
ATOM 692 O O . GLN A 1 86 ? -35.701 0.201 65.438 1.00 94.94 86 GLN A O 1
ATOM 697 N N . ARG A 1 87 ? -34.340 0.388 67.217 1.00 96.12 87 ARG A N 1
ATOM 698 C CA . ARG A 1 87 ? -33.636 -0.875 66.983 1.00 96.12 87 ARG A CA 1
ATOM 699 C C . ARG A 1 87 ? -34.551 -2.080 67.171 1.00 96.12 87 ARG A C 1
ATOM 701 O O . ARG A 1 87 ? -34.468 -3.023 66.390 1.00 96.12 87 ARG A O 1
ATOM 708 N N . LEU A 1 88 ? -35.435 -2.031 68.163 1.00 96.25 88 LEU A N 1
ATOM 709 C CA . LEU A 1 88 ? -36.423 -3.069 68.437 1.00 96.25 88 LEU A CA 1
ATOM 710 C C . LEU A 1 88 ? -37.415 -3.188 67.272 1.00 96.25 88 LEU A C 1
ATOM 712 O O . LEU A 1 88 ? -37.642 -4.295 66.795 1.00 96.25 88 LEU A O 1
ATOM 716 N N . THR A 1 89 ? -37.888 -2.067 66.720 1.00 96.00 89 THR A N 1
ATOM 717 C CA . THR A 1 89 ? -38.725 -2.047 65.509 1.00 96.00 89 THR A CA 1
ATOM 718 C C . THR A 1 89 ? -37.999 -2.628 64.292 1.00 96.00 89 THR A C 1
ATOM 720 O O . THR A 1 89 ? -38.552 -3.481 63.599 1.00 96.00 89 THR A O 1
ATOM 723 N N . MET A 1 90 ? -36.743 -2.233 64.046 1.00 95.75 90 MET A N 1
ATOM 724 C CA . MET A 1 90 ? -35.947 -2.783 62.937 1.00 95.75 90 MET A CA 1
ATOM 725 C C . MET A 1 90 ? -35.739 -4.296 63.067 1.00 95.75 90 MET A C 1
ATOM 727 O O . MET A 1 90 ? -35.872 -5.031 62.088 1.00 95.75 90 MET A O 1
ATOM 731 N N . LEU A 1 91 ? -35.433 -4.775 64.275 1.00 96.00 91 LEU A N 1
ATOM 732 C CA . LEU A 1 91 ? -35.263 -6.202 64.546 1.00 96.00 91 LEU A CA 1
ATOM 733 C C . LEU A 1 91 ? -36.580 -6.967 64.412 1.00 96.00 91 LEU A C 1
ATOM 735 O O . LEU A 1 91 ? -36.579 -8.074 63.887 1.00 96.00 91 LEU A O 1
ATOM 739 N N . GLN A 1 92 ? -37.707 -6.383 64.822 1.00 94.19 92 GLN A N 1
ATOM 740 C CA . GLN A 1 92 ? -39.027 -6.974 64.604 1.00 94.19 92 GLN A CA 1
ATOM 741 C C . GLN A 1 92 ? -39.352 -7.105 63.111 1.00 94.19 92 GLN A C 1
ATOM 743 O O . GLN A 1 92 ? -39.859 -8.141 62.687 1.00 94.19 92 GLN A O 1
ATOM 748 N N . GLU A 1 93 ? -39.037 -6.099 62.295 1.00 94.94 93 GLU A N 1
ATOM 749 C CA . GLU A 1 93 ? -39.200 -6.182 60.839 1.00 94.94 93 GLU A CA 1
ATOM 750 C C . GLU A 1 93 ? -38.284 -7.228 60.202 1.00 94.94 93 GLU A C 1
ATOM 752 O O . GLU A 1 93 ? -38.720 -7.977 59.325 1.00 94.94 93 GLU A O 1
ATOM 757 N N . GLN A 1 94 ? -37.027 -7.313 60.642 1.00 94.06 94 GLN A N 1
ATOM 758 C CA . GLN A 1 94 ? -36.110 -8.359 60.192 1.00 94.06 94 GLN A CA 1
ATOM 759 C C . GLN A 1 94 ? -36.601 -9.749 60.596 1.00 94.06 94 GLN A C 1
ATOM 761 O O . GLN A 1 94 ? -36.628 -10.638 59.749 1.00 94.06 94 GLN A O 1
ATOM 766 N N . ASN A 1 95 ? -37.054 -9.931 61.837 1.00 93.88 95 ASN A N 1
ATOM 767 C CA . ASN A 1 95 ? -37.603 -11.202 62.303 1.00 93.88 95 ASN A CA 1
ATOM 768 C C . ASN A 1 95 ? -38.848 -11.598 61.514 1.00 93.88 95 ASN A C 1
ATOM 770 O O . ASN A 1 95 ? -38.912 -12.727 61.048 1.00 93.88 95 ASN A O 1
ATOM 774 N N . LYS A 1 96 ? -39.779 -10.672 61.250 1.00 94.44 96 LYS A N 1
ATOM 775 C CA . LYS A 1 96 ? -40.938 -10.945 60.382 1.00 94.44 96 LYS A CA 1
ATOM 776 C C . LYS A 1 96 ? -40.520 -11.377 58.976 1.00 94.44 96 LYS A C 1
ATOM 778 O O . LYS A 1 96 ? -41.116 -12.290 58.410 1.00 94.44 96 LYS A O 1
ATOM 783 N N . LYS A 1 97 ? -39.489 -10.745 58.401 1.00 89.06 97 LYS A N 1
ATOM 784 C CA . LYS A 1 97 ? -38.934 -11.157 57.100 1.00 89.06 97 LYS A CA 1
ATOM 785 C C . LYS A 1 97 ? -38.324 -12.555 57.160 1.00 89.06 97 LYS A C 1
ATOM 787 O O . LYS A 1 97 ? -38.556 -13.340 56.249 1.00 89.06 97 LYS A O 1
ATOM 792 N N . LEU A 1 98 ? -37.573 -12.868 58.212 1.00 89.25 98 LEU A N 1
ATOM 793 C CA . LEU A 1 98 ? -36.966 -14.185 58.408 1.00 89.25 98 LEU A CA 1
ATOM 794 C C . LEU A 1 98 ? -38.021 -15.272 58.649 1.00 89.25 98 LEU A C 1
ATOM 796 O O . LEU A 1 98 ? -37.906 -16.360 58.098 1.00 89.25 98 LEU A O 1
ATOM 800 N N . GLU A 1 99 ? -39.073 -14.980 59.412 1.00 89.50 99 GLU A N 1
ATOM 801 C CA . GLU A 1 99 ? -40.206 -15.888 59.626 1.00 89.50 99 GLU A CA 1
ATOM 802 C C . GLU A 1 99 ? -40.960 -16.164 58.325 1.00 89.50 99 GLU A C 1
ATOM 804 O O . GLU A 1 99 ? -41.275 -17.318 58.027 1.00 89.50 99 GLU A O 1
ATOM 809 N N . TYR A 1 100 ? -41.199 -15.125 57.518 1.00 89.44 100 TYR A N 1
ATOM 810 C CA . TYR A 1 100 ? -41.767 -15.284 56.180 1.00 89.44 100 TYR A CA 1
ATOM 811 C C . TYR A 1 100 ? -40.860 -16.159 55.304 1.00 89.44 100 TYR A C 1
ATOM 813 O O . TYR A 1 100 ? -41.340 -17.085 54.649 1.00 89.44 100 TYR A O 1
ATOM 821 N N . GLN A 1 101 ? -39.544 -15.934 55.363 1.00 86.25 101 GLN A N 1
ATOM 822 C CA . GLN A 1 101 ? -38.562 -16.725 54.622 1.00 86.25 101 GLN A CA 1
ATOM 823 C C . GLN A 1 101 ? -38.533 -18.196 55.028 1.00 86.25 101 GLN A C 1
ATOM 825 O O . GLN A 1 101 ? -38.526 -19.076 54.167 1.00 86.25 101 GLN A O 1
ATOM 830 N N . ALA A 1 102 ? -38.555 -18.465 56.331 1.00 86.75 102 ALA A N 1
ATOM 831 C CA . ALA A 1 102 ? -38.573 -19.815 56.875 1.00 86.75 102 ALA A CA 1
ATOM 832 C C . ALA A 1 102 ? -39.887 -20.548 56.565 1.00 86.75 102 ALA A C 1
ATOM 834 O O . ALA A 1 102 ? -39.876 -21.760 56.355 1.00 86.75 102 ALA A O 1
ATOM 835 N N . SER A 1 103 ? -41.006 -19.819 56.509 1.00 92.00 103 SER A N 1
ATOM 836 C CA . SER A 1 103 ? -42.327 -20.383 56.205 1.00 92.00 103 SER A CA 1
ATOM 837 C C . SER A 1 103 ? -42.520 -20.675 54.713 1.00 92.00 103 SER A C 1
ATOM 839 O O . SER A 1 103 ? -43.227 -21.620 54.374 1.00 92.00 103 SER A O 1
ATOM 841 N N . ASN A 1 104 ? -41.860 -19.917 53.826 1.00 91.00 104 ASN A N 1
ATOM 842 C CA . ASN A 1 104 ? -41.985 -20.037 52.367 1.00 91.00 104 ASN A CA 1
ATOM 843 C C . ASN A 1 104 ? -40.643 -20.344 51.668 1.00 91.00 104 ASN A C 1
ATOM 845 O O . ASN A 1 104 ? -40.220 -19.611 50.768 1.00 91.00 104 ASN A O 1
ATOM 849 N N . PRO A 1 105 ? -39.959 -21.450 52.017 1.00 86.50 105 PRO A N 1
ATOM 850 C CA . PRO A 1 105 ? -38.603 -21.721 51.539 1.00 86.50 105 PRO A CA 1
ATOM 851 C C . PRO A 1 105 ? -38.523 -21.859 50.012 1.00 86.50 105 PRO A C 1
ATOM 853 O O . PRO A 1 105 ? -37.560 -21.405 49.399 1.00 86.50 105 PRO A O 1
ATOM 856 N N . TYR A 1 106 ? -39.543 -22.436 49.370 1.00 88.94 106 TYR A N 1
ATOM 857 C CA . TYR A 1 106 ? -39.548 -22.639 47.918 1.00 88.94 106 TYR A CA 1
ATOM 858 C C . TYR A 1 106 ? -39.655 -21.333 47.117 1.00 88.94 106 TYR A C 1
ATOM 860 O O . TYR A 1 106 ? -39.038 -21.234 46.058 1.00 88.94 106 TYR A O 1
ATOM 868 N N . GLU A 1 107 ? -40.384 -20.325 47.614 1.00 89.00 107 GLU A N 1
ATOM 869 C CA . GLU A 1 107 ? -40.462 -19.011 46.958 1.00 89.00 107 GLU A CA 1
ATOM 870 C C . GLU A 1 107 ? -39.101 -18.314 46.982 1.00 89.00 107 GLU A C 1
ATOM 872 O O . GLU A 1 107 ? -38.621 -17.846 45.949 1.00 89.00 107 GLU A O 1
ATOM 877 N N . HIS A 1 108 ? -38.442 -18.302 48.144 1.00 86.31 108 HIS A N 1
ATOM 878 C CA . HIS A 1 108 ? -37.141 -17.655 48.299 1.00 86.31 108 HIS A CA 1
ATOM 879 C C . HIS A 1 108 ? -36.041 -18.364 47.522 1.00 86.31 108 HIS A C 1
ATOM 881 O O . HIS A 1 108 ? -35.304 -17.706 46.796 1.00 86.31 108 HIS A O 1
ATOM 887 N N . ILE A 1 109 ? -35.990 -19.696 47.573 1.00 89.69 109 ILE A N 1
ATOM 888 C CA . ILE A 1 109 ? -35.044 -20.474 46.768 1.00 89.69 109 ILE A CA 1
ATOM 889 C C . ILE A 1 109 ? -35.289 -20.236 45.267 1.00 89.69 109 ILE A C 1
ATOM 891 O O . ILE A 1 109 ? -34.331 -20.097 44.506 1.00 89.69 109 ILE A O 1
ATOM 895 N N . GLY A 1 110 ? -36.548 -20.130 44.828 1.00 91.88 110 GLY A N 1
ATOM 896 C CA . GLY A 1 110 ? -36.886 -19.782 43.446 1.00 91.88 110 GLY A CA 1
ATOM 897 C C . GLY A 1 110 ? -36.375 -18.396 43.036 1.00 91.88 110 GLY A C 1
ATOM 898 O O . GLY A 1 110 ? -35.741 -18.260 41.989 1.00 91.88 110 GLY A O 1
ATOM 899 N N . VAL A 1 111 ? -36.598 -17.378 43.871 1.00 91.12 111 VAL A N 1
ATOM 900 C CA . VAL A 1 111 ? -36.113 -16.006 43.642 1.00 91.12 111 VAL A CA 1
ATOM 901 C C . VAL A 1 111 ? -34.584 -15.944 43.647 1.00 91.12 111 VAL A C 1
ATOM 903 O O . VAL A 1 111 ? -33.996 -15.352 42.742 1.00 91.12 111 VAL A O 1
ATOM 906 N N . ASP A 1 112 ? -33.928 -16.590 44.609 1.00 91.19 112 ASP A N 1
ATOM 907 C CA . ASP A 1 112 ? -32.469 -16.619 44.722 1.00 91.19 112 ASP A CA 1
ATOM 908 C C . ASP A 1 112 ? -31.829 -17.342 43.534 1.00 91.19 112 ASP A C 1
ATOM 910 O O . ASP A 1 112 ? -30.877 -16.831 42.940 1.00 91.19 112 ASP A O 1
ATOM 914 N N . MET A 1 113 ? -32.392 -18.479 43.107 1.00 95.00 113 MET A N 1
ATOM 915 C CA . MET A 1 113 ? -31.959 -19.159 41.884 1.00 95.00 113 MET A CA 1
ATOM 916 C C . MET A 1 113 ? -32.147 -18.276 40.651 1.00 95.00 113 MET A C 1
ATOM 918 O O . MET A 1 113 ? -31.249 -18.203 39.812 1.00 95.00 113 MET A O 1
ATOM 922 N N . GLN A 1 114 ? -33.278 -17.578 40.533 1.00 96.19 114 GLN A N 1
ATOM 923 C CA . GLN A 1 114 ? -33.526 -16.674 39.413 1.00 96.19 114 GLN A CA 1
ATOM 924 C C . GLN A 1 114 ? -32.502 -15.530 39.387 1.00 96.19 114 GLN A C 1
ATOM 926 O O . GLN A 1 114 ? -31.953 -15.215 38.329 1.00 96.19 114 GLN A O 1
ATOM 931 N N . ASN A 1 115 ? -32.202 -14.942 40.546 1.00 96.44 115 ASN A N 1
ATOM 932 C CA . ASN A 1 115 ? -31.203 -13.888 40.694 1.00 96.44 115 ASN A CA 1
ATOM 933 C C . ASN A 1 115 ? -29.801 -14.389 40.344 1.00 96.44 115 ASN A C 1
ATOM 935 O O . ASN A 1 115 ? -29.093 -13.730 39.585 1.00 96.44 115 ASN A O 1
ATOM 939 N N . MET A 1 116 ? -29.428 -15.578 40.816 1.00 96.88 116 MET A N 1
ATOM 940 C CA . MET A 1 116 ? -28.157 -16.217 40.484 1.00 96.88 116 MET A CA 1
ATOM 941 C C . MET A 1 116 ? -28.038 -16.485 38.978 1.00 96.88 116 MET A C 1
ATOM 943 O O . MET A 1 116 ? -27.022 -16.155 38.369 1.00 96.88 116 MET A O 1
ATOM 947 N N . VAL A 1 117 ? -29.083 -17.024 38.343 1.00 97.50 117 VAL A N 1
ATOM 948 C CA . VAL A 1 117 ? -29.106 -17.273 36.892 1.00 97.50 117 VAL A CA 1
ATOM 949 C C . VAL A 1 117 ? -29.015 -15.965 36.107 1.00 97.50 117 VAL A C 1
ATOM 951 O O . VAL A 1 117 ? -28.301 -15.896 35.105 1.00 97.50 117 VAL A O 1
ATOM 954 N N . ASN A 1 118 ? -29.716 -14.918 36.541 1.00 97.62 118 ASN A N 1
ATOM 955 C CA . ASN A 1 118 ? -29.648 -13.602 35.913 1.00 97.62 118 ASN A CA 1
ATOM 956 C C . ASN A 1 118 ? -28.257 -12.972 36.070 1.00 97.62 118 ASN A C 1
ATOM 958 O O . ASN A 1 118 ? -27.730 -12.439 35.093 1.00 97.62 118 ASN A O 1
ATOM 962 N N . GLY A 1 119 ? -27.639 -13.096 37.249 1.00 97.50 119 GLY A N 1
ATOM 963 C CA . GLY A 1 119 ? -26.263 -12.674 37.508 1.00 97.50 119 GLY A CA 1
ATOM 964 C C . GLY A 1 119 ? -25.271 -13.391 36.595 1.00 97.50 119 GLY A C 1
ATOM 965 O O . GLY A 1 119 ? -24.550 -12.741 35.843 1.00 97.50 119 GLY A O 1
ATOM 966 N N . ALA A 1 120 ? -25.333 -14.723 36.535 1.00 97.44 120 ALA A N 1
ATOM 967 C CA . ALA A 1 120 ? -24.480 -15.525 35.659 1.00 97.44 120 ALA A CA 1
ATOM 968 C C . ALA A 1 120 ? -24.666 -15.179 34.168 1.00 97.44 120 ALA A C 1
ATOM 970 O O . ALA A 1 120 ? -23.701 -15.131 33.401 1.00 97.44 120 ALA A O 1
ATOM 971 N N . LYS A 1 121 ? -25.902 -14.898 33.728 1.00 98.00 121 LYS A N 1
ATOM 972 C CA . LYS A 1 121 ? -26.178 -14.428 32.359 1.00 98.00 121 LYS A CA 1
ATOM 973 C C . LYS A 1 121 ? -25.575 -13.048 32.097 1.00 98.00 121 LYS A C 1
ATOM 975 O O . LYS A 1 121 ? -25.020 -12.836 31.018 1.00 98.00 121 LYS A O 1
ATOM 980 N N . ALA A 1 122 ? -25.681 -12.127 33.052 1.00 97.94 122 ALA A N 1
ATOM 981 C CA . ALA A 1 122 ? -25.117 -10.786 32.940 1.00 97.94 122 ALA A CA 1
ATOM 982 C C . ALA A 1 122 ? -23.582 -10.825 32.897 1.00 97.94 122 ALA A C 1
ATOM 984 O O . ALA A 1 122 ? -22.984 -10.204 32.020 1.00 97.94 122 ALA A O 1
ATOM 985 N N . GLU A 1 123 ? -22.952 -11.618 33.764 1.00 97.62 123 GLU A N 1
ATOM 986 C CA . GLU A 1 123 ? -21.503 -11.837 33.770 1.00 97.62 123 GLU A CA 1
ATOM 987 C C . GLU A 1 123 ? -21.021 -12.450 32.456 1.00 97.62 123 GLU A C 1
ATOM 989 O O . GLU A 1 123 ? -20.089 -11.937 31.836 1.00 97.62 123 GLU A O 1
ATOM 994 N N . ARG A 1 124 ? -21.701 -13.495 31.964 1.00 97.94 124 ARG A N 1
ATOM 995 C CA . ARG A 1 124 ? -21.394 -14.090 30.657 1.00 97.94 124 ARG A CA 1
ATOM 996 C C . ARG A 1 124 ? -21.460 -13.051 29.544 1.00 97.94 124 ARG A C 1
ATOM 998 O O . ARG A 1 124 ? -20.576 -13.023 28.691 1.00 97.94 124 ARG A O 1
ATOM 1005 N N . LYS A 1 125 ? -22.504 -12.219 29.533 1.00 98.25 125 LYS A N 1
ATOM 1006 C CA . LYS A 1 125 ? -22.650 -11.161 28.532 1.00 98.25 125 LYS A CA 1
ATOM 1007 C C . LYS A 1 125 ? -21.494 -10.162 28.625 1.00 98.25 125 LYS A C 1
ATOM 1009 O O . LYS A 1 125 ? -20.877 -9.880 27.609 1.00 98.25 125 LYS A O 1
ATOM 1014 N N . ALA A 1 126 ? -21.142 -9.710 29.827 1.00 98.19 126 ALA A N 1
ATOM 1015 C CA . ALA A 1 126 ? -20.030 -8.783 30.029 1.00 98.19 126 ALA A CA 1
ATOM 1016 C C . ALA A 1 126 ? -18.684 -9.360 29.550 1.00 98.19 126 ALA A C 1
ATOM 1018 O O . ALA A 1 126 ? -17.892 -8.650 28.932 1.00 98.19 126 ALA A O 1
ATOM 1019 N N . ILE A 1 127 ? -18.435 -10.652 29.789 1.00 98.19 127 ILE A N 1
ATOM 1020 C CA . ILE A 1 127 ? -17.234 -11.343 29.297 1.00 98.19 127 ILE A CA 1
ATOM 1021 C C . ILE A 1 127 ? -17.227 -11.396 27.767 1.00 98.19 127 ILE A C 1
ATOM 1023 O O . ILE A 1 127 ? -16.198 -11.112 27.158 1.00 98.19 127 ILE A O 1
ATOM 1027 N N . LEU A 1 128 ? -18.358 -11.737 27.144 1.00 98.25 128 LEU A N 1
ATOM 1028 C CA . LEU A 1 128 ? -18.470 -11.793 25.686 1.00 98.25 128 LEU A CA 1
ATOM 1029 C C . LEU A 1 128 ? -18.293 -10.412 25.047 1.00 98.25 128 LEU A C 1
ATOM 1031 O O . LEU A 1 128 ? -17.505 -10.289 24.115 1.00 98.25 128 LEU A O 1
ATOM 1035 N N . ASP A 1 129 ? -18.937 -9.376 25.584 1.00 98.25 129 ASP A N 1
ATOM 1036 C CA . ASP A 1 129 ? -18.816 -7.998 25.093 1.00 98.25 129 ASP A CA 1
ATOM 1037 C C . ASP A 1 129 ? -17.359 -7.502 25.215 1.00 98.25 129 ASP A C 1
ATOM 1039 O O . ASP A 1 129 ? -16.813 -6.862 24.309 1.00 98.25 129 ASP A O 1
ATOM 1043 N N . LYS A 1 130 ? -16.676 -7.846 26.316 1.00 98.19 130 LYS A N 1
ATOM 1044 C CA . LYS A 1 130 ? -15.253 -7.539 26.502 1.00 98.19 130 LYS A CA 1
ATOM 1045 C C . LYS A 1 130 ? -14.371 -8.291 25.500 1.00 98.19 130 LYS A C 1
ATOM 1047 O O . LYS A 1 130 ? -13.521 -7.684 24.859 1.00 98.19 130 LYS A O 1
ATOM 1052 N N . ALA A 1 131 ? -14.599 -9.588 25.313 1.00 98.25 131 ALA A N 1
ATOM 1053 C CA . ALA A 1 131 ? -13.845 -10.381 24.346 1.00 98.25 131 ALA A CA 1
ATOM 1054 C C . ALA A 1 131 ? -14.066 -9.885 22.905 1.00 98.25 131 ALA A C 1
ATOM 1056 O O . ALA A 1 131 ? -13.121 -9.805 22.123 1.00 98.25 131 ALA A O 1
ATOM 1057 N N . GLU A 1 132 ? -15.294 -9.496 22.554 1.00 98.38 132 GLU A N 1
ATOM 1058 C CA . GLU A 1 132 ? -15.624 -8.951 21.237 1.00 98.38 132 GLU A CA 1
ATOM 1059 C C . GLU A 1 132 ? -14.940 -7.598 20.993 1.00 98.38 132 GLU A C 1
ATOM 1061 O O . GLU A 1 132 ? -14.387 -7.366 19.915 1.00 98.38 132 GLU A O 1
ATOM 1066 N N . THR A 1 133 ? -14.937 -6.703 21.982 1.00 98.31 133 THR A N 1
ATOM 1067 C CA . THR A 1 133 ? -14.269 -5.396 21.863 1.00 98.31 133 THR A CA 1
ATOM 1068 C C . THR A 1 133 ? -12.749 -5.536 21.765 1.00 98.31 133 THR A C 1
ATOM 1070 O O . THR A 1 133 ? -12.122 -4.869 20.933 1.00 98.31 133 THR A O 1
ATOM 1073 N N . GLU A 1 134 ? -12.148 -6.445 22.535 1.00 98.31 134 GLU A N 1
ATOM 1074 C CA . GLU A 1 134 ? -10.725 -6.781 22.432 1.00 98.31 134 GLU A CA 1
ATOM 1075 C C . GLU A 1 134 ? -10.388 -7.374 21.056 1.00 98.31 134 GLU A C 1
ATOM 1077 O O . GLU A 1 134 ? -9.454 -6.906 20.400 1.00 98.31 134 GLU A O 1
ATOM 1082 N N . ALA A 1 135 ? -11.189 -8.323 20.559 1.00 98.31 135 ALA A N 1
ATOM 1083 C CA . ALA A 1 135 ? -11.003 -8.919 19.238 1.00 98.31 135 ALA A CA 1
ATOM 1084 C C . ALA A 1 135 ? -11.108 -7.877 18.114 1.00 98.31 135 ALA A C 1
ATOM 1086 O O . ALA A 1 135 ? -10.227 -7.808 17.254 1.00 98.31 135 ALA A O 1
ATOM 1087 N N . LYS A 1 136 ? -12.129 -7.007 18.145 1.00 98.31 136 LYS A N 1
ATOM 1088 C CA . LYS A 1 136 ? -12.272 -5.895 17.187 1.00 98.31 136 LYS A CA 1
ATOM 1089 C C . LYS A 1 136 ? -11.070 -4.959 17.225 1.00 98.31 136 LYS A C 1
ATOM 1091 O O . LYS A 1 136 ? -10.589 -4.534 16.178 1.00 98.31 136 LYS A O 1
ATOM 1096 N N . THR A 1 137 ? -10.547 -4.673 18.415 1.00 98.44 137 THR A N 1
ATOM 1097 C CA . THR A 1 137 ? -9.372 -3.810 18.581 1.00 98.44 137 THR A CA 1
ATOM 1098 C C . THR A 1 137 ? -8.111 -4.449 18.001 1.00 98.44 137 THR A C 1
ATOM 1100 O O . THR A 1 137 ? -7.336 -3.777 17.319 1.00 98.44 137 THR A O 1
ATOM 1103 N N . ILE A 1 138 ? -7.900 -5.746 18.237 1.00 98.38 138 ILE A N 1
ATOM 1104 C CA . ILE A 1 138 ? -6.764 -6.492 17.682 1.00 98.38 138 ILE A CA 1
ATOM 1105 C C . ILE A 1 138 ? -6.852 -6.539 16.155 1.00 98.38 138 ILE A C 1
ATOM 1107 O O . ILE A 1 138 ? -5.870 -6.219 15.484 1.00 98.38 138 ILE A O 1
ATOM 1111 N N . LEU A 1 139 ? -8.024 -6.869 15.607 1.00 98.25 139 LEU A N 1
ATOM 1112 C CA . LEU A 1 139 ? -8.251 -6.896 14.162 1.00 98.25 139 LEU A CA 1
ATOM 1113 C C . LEU A 1 139 ? -8.038 -5.516 13.533 1.00 98.25 139 LEU A C 1
ATOM 1115 O O . LEU A 1 139 ? -7.330 -5.413 12.537 1.00 98.25 139 LEU A O 1
ATOM 1119 N N . GLY A 1 140 ? -8.563 -4.450 14.142 1.00 98.50 140 GLY A N 1
ATOM 1120 C CA . GLY A 1 140 ? -8.355 -3.081 13.666 1.00 98.50 140 GLY A CA 1
ATOM 1121 C C . GLY A 1 140 ? -6.875 -2.690 13.623 1.00 98.50 140 GLY A C 1
ATOM 1122 O O . GLY A 1 140 ? -6.401 -2.165 12.617 1.00 98.50 140 GLY A O 1
ATOM 1123 N N . LYS A 1 141 ? -6.106 -3.017 14.672 1.00 98.31 141 LYS A N 1
ATOM 1124 C CA . LYS A 1 141 ? -4.650 -2.784 14.702 1.00 98.31 141 LYS A CA 1
ATOM 1125 C C . LYS A 1 141 ? -3.907 -3.607 13.649 1.00 98.31 141 LYS A C 1
ATOM 1127 O O . LYS A 1 141 ? -2.980 -3.096 13.023 1.00 98.31 141 LYS A O 1
ATOM 1132 N N . ALA A 1 142 ? -4.293 -4.867 13.456 1.00 98.19 142 ALA A N 1
ATOM 1133 C CA . ALA A 1 142 ? -3.692 -5.736 12.450 1.00 98.19 142 ALA A CA 1
ATOM 1134 C C . ALA A 1 142 ? -3.957 -5.215 11.029 1.00 98.19 142 ALA A C 1
ATOM 1136 O O . ALA A 1 142 ? -3.020 -5.130 10.237 1.00 98.19 142 ALA A O 1
ATOM 1137 N N . HIS A 1 143 ? -5.193 -4.796 10.738 1.00 98.12 143 HIS A N 1
ATOM 1138 C CA . HIS A 1 143 ? -5.559 -4.184 9.461 1.00 98.12 143 HIS A CA 1
ATOM 1139 C C . HIS A 1 143 ? -4.790 -2.889 9.207 1.00 98.12 143 HIS A C 1
ATOM 1141 O O . HIS A 1 143 ? -4.142 -2.781 8.172 1.00 98.12 143 HIS A O 1
ATOM 1147 N N . ALA A 1 144 ? -4.754 -1.964 10.169 1.00 98.25 144 ALA A N 1
ATOM 1148 C CA . ALA A 1 144 ? -4.003 -0.717 10.024 1.00 98.25 144 ALA A CA 1
ATOM 1149 C C . ALA A 1 144 ? -2.504 -0.966 9.769 1.00 98.25 144 ALA A C 1
ATOM 1151 O O . ALA A 1 144 ? -1.883 -0.306 8.937 1.00 98.25 144 ALA A O 1
ATOM 1152 N N . LYS A 1 145 ? -1.910 -1.956 10.451 1.00 98.19 145 LYS A N 1
ATOM 1153 C CA . LYS A 1 145 ? -0.511 -2.341 10.221 1.00 98.19 145 LYS A CA 1
ATOM 1154 C C . LYS A 1 145 ? -0.306 -2.955 8.835 1.00 98.19 145 LYS A C 1
ATOM 1156 O O . LYS A 1 145 ? 0.701 -2.665 8.193 1.00 98.19 145 LYS A O 1
ATOM 1161 N N . ALA A 1 146 ? -1.228 -3.800 8.378 1.00 97.88 146 ALA A N 1
ATOM 1162 C CA . ALA A 1 146 ? -1.179 -4.375 7.038 1.00 97.88 146 ALA A CA 1
ATOM 1163 C C . ALA A 1 146 ? -1.281 -3.282 5.965 1.00 97.88 146 ALA A C 1
ATOM 1165 O O . ALA A 1 146 ? -0.441 -3.239 5.070 1.00 97.88 146 ALA A O 1
ATOM 1166 N N . GLU A 1 147 ? -2.228 -2.353 6.104 1.00 98.25 147 GLU A N 1
ATOM 1167 C CA . GLU A 1 147 ? -2.384 -1.208 5.204 1.00 98.25 147 GLU A CA 1
ATOM 1168 C C . GLU A 1 147 ? -1.110 -0.361 5.149 1.00 98.25 147 GLU A C 1
ATOM 1170 O O . GLU A 1 147 ? -0.600 -0.107 4.058 1.00 98.25 147 GLU A O 1
ATOM 1175 N N . ALA A 1 148 ? -0.523 -0.019 6.301 1.00 98.12 148 ALA A N 1
ATOM 1176 C CA . ALA A 1 148 ? 0.737 0.720 6.357 1.00 98.12 148 ALA A CA 1
ATOM 1177 C C . ALA A 1 148 ? 1.879 -0.012 5.630 1.00 98.12 148 ALA A C 1
ATOM 1179 O O . ALA A 1 148 ? 2.540 0.577 4.776 1.00 98.12 148 ALA A O 1
ATOM 1180 N N . MET A 1 149 ? 2.070 -1.312 5.893 1.00 98.06 149 MET A N 1
ATOM 1181 C CA . MET A 1 149 ? 3.100 -2.111 5.213 1.00 98.06 149 MET A CA 1
ATOM 1182 C C . MET A 1 149 ? 2.869 -2.182 3.700 1.00 98.06 149 MET A C 1
ATOM 1184 O O . MET A 1 149 ? 3.816 -2.050 2.927 1.00 98.06 149 MET A O 1
ATOM 1188 N N . THR A 1 150 ? 1.621 -2.367 3.260 1.00 97.75 150 THR A N 1
ATOM 1189 C CA . THR A 1 150 ? 1.295 -2.391 1.826 1.00 97.75 150 THR A CA 1
ATOM 1190 C C . THR A 1 150 ? 1.503 -1.029 1.165 1.00 97.75 150 THR A C 1
ATOM 1192 O O . THR A 1 150 ? 2.019 -0.973 0.050 1.00 97.75 150 THR A O 1
ATOM 1195 N N . GLY A 1 151 ? 1.182 0.068 1.857 1.00 98.31 151 GLY A N 1
ATOM 1196 C CA . GLY A 1 151 ? 1.421 1.428 1.382 1.00 98.31 151 GLY A CA 1
ATOM 1197 C C . GLY A 1 151 ? 2.910 1.737 1.232 1.00 98.31 151 GLY A C 1
ATOM 1198 O O . GLY A 1 151 ? 3.333 2.245 0.195 1.00 98.31 151 GLY A O 1
ATOM 1199 N N . GLU A 1 152 ? 3.724 1.368 2.222 1.00 98.00 152 GLU A N 1
ATOM 1200 C CA . GLU A 1 152 ? 5.182 1.517 2.156 1.00 98.00 152 GLU A CA 1
ATOM 1201 C C . GLU A 1 152 ? 5.808 0.661 1.052 1.00 98.00 152 GLU A C 1
ATOM 1203 O O . GLU A 1 152 ? 6.676 1.138 0.318 1.00 98.00 152 GLU A O 1
ATOM 1208 N N . ALA A 1 153 ? 5.369 -0.593 0.910 1.00 98.06 153 ALA A N 1
ATOM 1209 C CA . ALA A 1 153 ? 5.848 -1.480 -0.144 1.00 98.06 153 ALA A CA 1
ATOM 1210 C C . ALA A 1 153 ? 5.514 -0.924 -1.535 1.00 98.06 153 ALA A C 1
ATOM 1212 O O . ALA A 1 153 ? 6.382 -0.903 -2.406 1.00 98.06 153 ALA A O 1
ATOM 1213 N N . LYS A 1 154 ? 4.289 -0.416 -1.724 1.00 98.19 154 LYS A N 1
ATOM 1214 C CA . LYS A 1 154 ? 3.871 0.215 -2.978 1.00 98.19 154 LYS A CA 1
ATOM 1215 C C . LYS A 1 154 ? 4.704 1.459 -3.283 1.00 98.19 154 LYS A C 1
ATOM 1217 O O . LYS A 1 154 ? 5.236 1.561 -4.379 1.00 98.19 154 LYS A O 1
ATOM 1222 N N . LYS A 1 155 ? 4.907 2.341 -2.300 1.00 98.31 155 LYS A N 1
ATOM 1223 C CA . LYS A 1 155 ? 5.740 3.539 -2.469 1.00 98.31 155 LYS A CA 1
ATOM 1224 C C . LYS A 1 155 ? 7.170 3.190 -2.894 1.00 98.31 155 LYS A C 1
ATOM 1226 O O . LYS A 1 155 ? 7.690 3.790 -3.825 1.00 98.31 155 LYS A O 1
ATOM 1231 N N . LYS A 1 156 ? 7.790 2.192 -2.256 1.00 98.19 156 LYS A N 1
ATOM 1232 C CA . LYS A 1 156 ? 9.135 1.725 -2.635 1.00 98.19 156 LYS A CA 1
ATOM 1233 C C . LYS A 1 156 ? 9.169 1.125 -4.040 1.00 98.19 156 LYS A C 1
ATOM 1235 O O . LYS A 1 156 ? 10.144 1.329 -4.757 1.00 98.19 156 LYS A O 1
ATOM 1240 N N . ALA A 1 157 ? 8.133 0.384 -4.428 1.00 97.88 157 ALA A N 1
ATOM 1241 C CA . ALA A 1 157 ? 8.024 -0.155 -5.779 1.00 97.88 157 ALA A CA 1
ATOM 1242 C C . ALA A 1 157 ? 7.909 0.974 -6.816 1.00 97.88 157 ALA A C 1
ATOM 1244 O O . ALA A 1 157 ? 8.641 0.963 -7.802 1.00 97.88 157 ALA A O 1
ATOM 1245 N N . ASP A 1 158 ? 7.067 1.976 -6.558 1.00 98.25 158 ASP A N 1
ATOM 1246 C CA . ASP A 1 158 ? 6.902 3.142 -7.430 1.00 98.25 158 ASP A CA 1
ATOM 1247 C C . ASP A 1 158 ? 8.223 3.929 -7.559 1.00 98.25 158 ASP A C 1
ATOM 1249 O O . ASP A 1 158 ? 8.650 4.249 -8.668 1.00 98.25 158 ASP A O 1
ATOM 1253 N N . GLU A 1 159 ? 8.943 4.146 -6.452 1.00 98.31 159 GLU A N 1
ATOM 1254 C CA . GLU A 1 159 ? 10.271 4.780 -6.450 1.00 98.31 159 GLU A CA 1
ATOM 1255 C C . GLU A 1 159 ? 11.300 3.993 -7.282 1.00 98.31 159 GLU A C 1
ATOM 1257 O O . GLU A 1 159 ? 12.063 4.586 -8.047 1.00 98.31 159 GLU A O 1
ATOM 1262 N N . GLN A 1 160 ? 11.320 2.659 -7.178 1.00 98.12 160 GLN A N 1
ATOM 1263 C CA . GLN A 1 160 ? 12.203 1.819 -7.995 1.00 98.12 160 GLN A CA 1
ATOM 1264 C C . GLN A 1 160 ? 11.854 1.892 -9.483 1.00 98.12 160 GLN A C 1
ATOM 1266 O O . GLN A 1 160 ? 12.755 1.946 -10.321 1.00 98.12 160 GLN A O 1
ATOM 1271 N N . VAL A 1 161 ? 10.563 1.922 -9.823 1.00 98.25 161 VAL A N 1
ATOM 1272 C CA . VAL A 1 161 ? 10.103 2.067 -11.210 1.00 98.25 161 VAL A CA 1
ATOM 1273 C C . VAL A 1 161 ? 10.510 3.426 -11.776 1.00 98.25 161 VAL A C 1
ATOM 1275 O O . VAL A 1 161 ? 11.014 3.492 -12.901 1.00 98.25 161 VAL A O 1
ATOM 1278 N N . GLU A 1 162 ? 10.362 4.508 -11.009 1.00 98.12 162 GLU A N 1
ATOM 1279 C CA . GLU A 1 162 ? 10.821 5.836 -11.426 1.00 98.12 162 GLU A CA 1
ATOM 1280 C C . GLU A 1 162 ? 12.335 5.874 -11.654 1.00 98.12 162 GLU A C 1
ATOM 1282 O O . GLU A 1 162 ? 12.790 6.374 -12.685 1.00 98.12 162 GLU A O 1
ATOM 1287 N N . GLN A 1 163 ? 13.123 5.318 -10.729 1.00 97.88 163 GLN A N 1
ATOM 1288 C CA . GLN A 1 163 ? 14.580 5.251 -10.863 1.00 97.88 163 GLN A CA 1
ATOM 1289 C C . GLN A 1 163 ? 15.003 4.443 -12.092 1.00 97.88 163 GLN A C 1
ATOM 1291 O O . GLN A 1 163 ? 15.837 4.906 -12.870 1.00 97.88 163 GLN A O 1
ATOM 1296 N N . ALA A 1 164 ? 14.402 3.270 -12.308 1.00 97.62 164 ALA A N 1
ATOM 1297 C CA . ALA A 1 164 ? 14.676 2.444 -13.479 1.00 97.62 164 ALA A CA 1
ATOM 1298 C C . ALA A 1 164 ? 14.318 3.172 -14.784 1.00 97.62 164 ALA A C 1
ATOM 1300 O O . ALA A 1 164 ? 15.069 3.113 -15.756 1.00 97.62 164 ALA A O 1
ATOM 1301 N N . THR A 1 165 ? 13.204 3.909 -14.795 1.00 97.94 165 THR A N 1
ATOM 1302 C CA . THR A 1 165 ? 12.769 4.689 -15.961 1.00 97.94 165 THR A CA 1
ATOM 1303 C C . THR A 1 165 ? 13.741 5.828 -16.269 1.00 97.94 165 THR A C 1
ATOM 1305 O O . THR A 1 165 ? 14.105 6.009 -17.430 1.00 97.94 165 THR A O 1
ATOM 1308 N N . ARG A 1 166 ? 14.213 6.560 -15.249 1.00 98.00 166 ARG A N 1
ATOM 1309 C CA . ARG A 1 166 ? 15.231 7.614 -15.415 1.00 98.00 166 ARG A CA 1
ATOM 1310 C C . ARG A 1 166 ? 16.557 7.044 -15.908 1.00 98.00 166 ARG A C 1
ATOM 1312 O O . ARG A 1 166 ? 17.096 7.534 -16.891 1.00 98.00 166 ARG A O 1
ATOM 1319 N N . CYS A 1 167 ? 17.031 5.962 -15.291 1.00 98.00 167 CYS A N 1
ATOM 1320 C CA . CYS A 1 167 ? 18.269 5.300 -15.699 1.00 98.00 167 CYS A CA 1
ATOM 1321 C C . CYS A 1 167 ? 18.197 4.824 -17.158 1.00 98.00 167 CYS A C 1
ATOM 1323 O O . CYS A 1 167 ? 19.128 5.048 -17.927 1.00 98.00 167 CYS A O 1
ATOM 1325 N N . LYS A 1 168 ? 17.065 4.241 -17.577 1.00 98.06 168 LYS A N 1
ATOM 1326 C CA . LYS A 1 168 ? 16.844 3.877 -18.980 1.00 98.06 168 LYS A CA 1
ATOM 1327 C C . LYS A 1 168 ? 16.948 5.098 -19.903 1.00 98.06 168 LYS A C 1
ATOM 1329 O O . LYS A 1 168 ? 17.644 5.027 -20.907 1.00 98.06 168 LYS A O 1
ATOM 1334 N N . GLN A 1 169 ? 16.287 6.206 -19.567 1.00 97.88 169 GLN A N 1
ATOM 1335 C CA . GLN A 1 169 ? 16.335 7.429 -20.379 1.00 97.88 169 GLN A CA 1
ATOM 1336 C C . GLN A 1 169 ? 17.757 7.984 -20.512 1.00 97.88 169 GLN A C 1
ATOM 1338 O O . GLN A 1 169 ? 18.144 8.399 -21.599 1.00 97.88 169 GLN A O 1
ATOM 1343 N N . GLU A 1 170 ? 18.543 7.968 -19.435 1.00 98.06 170 GLU A N 1
ATOM 1344 C CA . GLU A 1 170 ? 19.947 8.393 -19.460 1.00 98.06 170 GLU A CA 1
ATOM 1345 C C . GLU A 1 170 ? 20.802 7.484 -20.353 1.00 98.06 170 GLU A C 1
ATOM 1347 O O . GLU A 1 170 ? 21.617 7.973 -21.136 1.00 98.06 170 GLU A O 1
ATOM 1352 N N . ILE A 1 171 ? 20.591 6.165 -20.279 1.00 97.88 171 ILE A N 1
ATOM 1353 C CA . ILE A 1 171 ? 21.276 5.194 -21.142 1.00 97.88 171 ILE A CA 1
ATOM 1354 C C . ILE A 1 171 ? 20.915 5.426 -22.612 1.00 97.88 171 ILE A C 1
ATOM 1356 O O . ILE A 1 171 ? 21.815 5.446 -23.451 1.00 97.88 171 ILE A O 1
ATOM 1360 N N . ASP A 1 172 ? 19.633 5.624 -22.921 1.00 98.06 172 ASP A N 1
ATOM 1361 C CA . ASP A 1 172 ? 19.162 5.876 -24.286 1.00 98.06 172 ASP A CA 1
ATOM 1362 C C . ASP A 1 172 ? 19.777 7.180 -24.838 1.00 98.06 172 ASP A C 1
ATOM 1364 O O . ASP A 1 172 ? 20.321 7.191 -25.942 1.00 98.06 172 ASP A O 1
ATOM 1368 N N . GLN A 1 173 ? 19.803 8.257 -24.042 1.00 97.94 173 GLN A N 1
ATOM 1369 C CA . GLN A 1 173 ? 20.433 9.530 -24.424 1.00 97.94 173 GLN A CA 1
ATOM 1370 C C . GLN A 1 173 ? 21.941 9.396 -24.669 1.00 97.94 173 GLN A C 1
ATOM 1372 O O . GLN A 1 173 ? 22.472 9.938 -25.641 1.00 97.94 173 GLN A O 1
ATOM 1377 N N . GLU A 1 174 ? 22.648 8.673 -23.802 1.00 98.12 174 GLU A N 1
ATOM 1378 C CA . GLU A 1 174 ? 24.082 8.432 -23.959 1.00 98.12 174 GLU A CA 1
ATOM 1379 C C . GLU A 1 174 ? 24.375 7.543 -25.178 1.00 98.12 174 GLU A C 1
ATOM 1381 O O . GLU A 1 174 ? 25.356 7.772 -25.893 1.00 98.12 174 GLU A O 1
ATOM 1386 N N . ALA A 1 175 ? 23.523 6.554 -25.455 1.00 98.00 175 ALA A N 1
ATOM 1387 C CA . ALA A 1 175 ? 23.622 5.726 -26.651 1.00 98.00 175 ALA A CA 1
ATOM 1388 C C . ALA A 1 175 ? 23.438 6.567 -27.921 1.00 98.00 175 ALA A C 1
ATOM 1390 O O . ALA A 1 175 ? 24.281 6.499 -28.820 1.00 98.00 175 ALA A O 1
ATOM 1391 N N . ASP A 1 176 ? 22.408 7.413 -27.970 1.00 98.38 176 ASP A N 1
ATOM 1392 C CA . ASP A 1 176 ? 22.154 8.316 -29.094 1.00 98.38 176 ASP A CA 1
ATOM 1393 C C . ASP A 1 176 ? 23.316 9.290 -29.311 1.00 98.38 176 ASP A C 1
ATOM 1395 O O . ASP A 1 176 ? 23.778 9.460 -30.446 1.00 98.38 176 ASP A O 1
ATOM 1399 N N . ARG A 1 177 ? 23.867 9.862 -28.231 1.00 98.38 177 ARG A N 1
ATOM 1400 C CA . ARG A 1 177 ? 25.055 10.725 -28.294 1.00 98.38 177 ARG A CA 1
ATOM 1401 C C . ARG A 1 177 ? 26.242 9.992 -28.918 1.00 98.38 177 ARG A C 1
ATOM 1403 O O . ARG A 1 177 ? 26.861 10.503 -29.851 1.00 98.38 177 ARG A O 1
ATOM 1410 N N . ARG A 1 178 ? 26.550 8.777 -28.451 1.00 98.19 178 ARG A N 1
ATOM 1411 C CA . ARG A 1 178 ? 27.664 7.971 -28.985 1.00 98.19 178 ARG A CA 1
ATOM 1412 C C . ARG A 1 178 ? 27.457 7.573 -30.441 1.00 98.19 178 ARG A C 1
ATOM 1414 O O . ARG A 1 178 ? 28.417 7.581 -31.213 1.00 98.19 178 ARG A O 1
ATOM 1421 N N . ILE A 1 179 ? 26.228 7.233 -30.828 1.00 98.12 179 ILE A N 1
ATOM 1422 C CA . ILE A 1 179 ? 25.884 6.928 -32.221 1.00 98.12 179 ILE A CA 1
ATOM 1423 C C . ILE A 1 179 ? 26.084 8.172 -33.093 1.00 98.12 179 ILE A C 1
ATOM 1425 O O . ILE A 1 179 ? 26.670 8.061 -34.171 1.00 98.12 179 ILE A O 1
ATOM 1429 N N . GLY A 1 180 ? 25.654 9.347 -32.624 1.00 98.19 180 GLY A N 1
ATOM 1430 C CA . GLY A 1 180 ? 25.877 10.629 -33.294 1.00 98.19 180 GLY A CA 1
ATOM 1431 C C . GLY A 1 180 ? 27.362 10.912 -33.523 1.00 98.19 180 GLY A C 1
ATOM 1432 O O . GLY A 1 180 ? 27.792 11.064 -34.665 1.00 98.19 180 GLY A O 1
ATOM 1433 N N . GLU A 1 181 ? 28.168 10.865 -32.462 1.00 98.19 181 GLU A N 1
ATOM 1434 C CA . GLU A 1 181 ? 29.619 11.088 -32.542 1.00 98.19 181 GLU A CA 1
ATOM 1435 C C . GLU A 1 181 ? 30.322 10.083 -33.461 1.00 98.19 181 GLU A C 1
ATOM 1437 O O . GLU A 1 181 ? 31.233 10.433 -34.214 1.00 98.19 181 GLU A O 1
ATOM 1442 N N . SER A 1 182 ? 29.910 8.815 -33.415 1.00 97.94 182 SER A N 1
ATOM 1443 C CA . SER A 1 182 ? 30.453 7.779 -34.292 1.00 97.94 182 SER A CA 1
ATOM 1444 C C . SER A 1 182 ? 30.127 8.060 -35.761 1.00 97.94 182 SER A C 1
ATOM 1446 O O . SER A 1 182 ? 31.019 7.974 -36.609 1.00 97.94 182 SER A O 1
ATOM 1448 N N . ARG A 1 183 ? 28.884 8.459 -36.064 1.00 98.19 183 ARG A N 1
ATOM 1449 C CA . ARG A 1 183 ? 28.457 8.835 -37.420 1.00 98.19 183 ARG A CA 1
ATOM 1450 C C . ARG A 1 183 ? 29.223 10.045 -37.940 1.00 98.19 183 ARG A C 1
ATOM 1452 O O . ARG A 1 183 ? 29.687 9.998 -39.076 1.00 98.19 183 ARG A O 1
ATOM 1459 N N . GLU A 1 184 ? 29.411 11.080 -37.126 1.00 98.19 184 GLU A N 1
ATOM 1460 C CA . GLU A 1 184 ? 30.195 12.260 -37.512 1.00 98.19 184 GLU A CA 1
ATOM 1461 C C . GLU A 1 184 ? 31.651 11.901 -37.826 1.00 98.19 184 GLU A C 1
ATOM 1463 O O . GLU A 1 184 ? 32.189 12.301 -38.860 1.00 98.19 184 GLU A O 1
ATOM 1468 N N . ARG A 1 185 ? 32.292 11.085 -36.978 1.00 97.88 185 ARG A N 1
ATOM 1469 C CA . ARG A 1 185 ? 33.663 10.609 -37.229 1.00 97.88 185 ARG A CA 1
ATOM 1470 C C . ARG A 1 185 ? 33.751 9.788 -38.512 1.00 97.88 185 ARG A C 1
ATOM 1472 O O . ARG A 1 185 ? 34.682 9.985 -39.290 1.00 97.88 185 ARG A O 1
ATOM 1479 N N . ALA A 1 186 ? 32.790 8.896 -38.747 1.00 97.69 186 ALA A N 1
ATOM 1480 C CA . ALA A 1 186 ? 32.738 8.093 -39.963 1.00 97.69 186 ALA A CA 1
ATOM 1481 C C . ALA A 1 186 ? 32.550 8.966 -41.215 1.00 97.69 186 ALA A C 1
ATOM 1483 O O . ALA A 1 186 ? 33.251 8.772 -42.205 1.00 97.69 186 ALA A O 1
ATOM 1484 N N . GLN A 1 187 ? 31.662 9.963 -41.163 1.00 98.12 187 GLN A N 1
ATOM 1485 C CA . GLN A 1 187 ? 31.462 10.914 -42.260 1.00 98.12 187 GLN A CA 1
ATOM 1486 C C . GLN A 1 187 ? 32.724 11.722 -42.553 1.00 98.12 187 GLN A C 1
ATOM 1488 O O . GLN A 1 187 ? 33.089 11.884 -43.717 1.00 98.12 187 GLN A O 1
ATOM 1493 N N . LYS A 1 188 ? 33.426 12.180 -41.512 1.00 98.12 188 LYS A N 1
ATOM 1494 C CA . LYS A 1 188 ? 34.694 12.890 -41.677 1.00 98.12 188 LYS A CA 1
ATOM 1495 C C . LYS A 1 188 ? 35.748 12.011 -42.350 1.00 98.12 188 LYS A C 1
ATOM 1497 O O . LYS A 1 188 ? 36.345 12.439 -43.329 1.00 98.12 188 LYS A O 1
ATOM 1502 N N . LEU A 1 189 ? 35.907 10.765 -41.895 1.00 98.12 189 LEU A N 1
ATOM 1503 C CA . LEU A 1 189 ? 36.827 9.804 -42.513 1.00 98.12 189 LEU A CA 1
ATOM 1504 C C . LEU A 1 189 ? 36.489 9.540 -43.985 1.00 98.12 189 LEU A C 1
ATOM 1506 O O . LEU A 1 189 ? 37.395 9.496 -44.813 1.00 98.12 189 LEU A O 1
ATOM 1510 N N . LEU A 1 190 ? 35.205 9.398 -44.327 1.00 97.88 190 LEU A N 1
ATOM 1511 C CA . LEU A 1 190 ? 34.772 9.237 -45.718 1.00 97.88 190 LEU A CA 1
ATOM 1512 C C . LEU A 1 190 ? 35.076 10.481 -46.563 1.00 97.88 190 LEU A C 1
ATOM 1514 O O . LEU A 1 190 ? 35.553 10.349 -47.686 1.00 97.88 190 LEU A O 1
ATOM 1518 N N . SER A 1 191 ? 34.837 11.682 -46.031 1.00 97.88 191 SER A N 1
ATOM 1519 C CA . SER A 1 191 ? 35.166 12.939 -46.713 1.00 97.88 191 SER A CA 1
ATOM 1520 C C . SER A 1 191 ? 36.671 13.078 -46.953 1.00 97.88 191 SER A C 1
ATOM 1522 O O . SER A 1 191 ? 37.091 13.427 -48.058 1.00 97.88 191 SER A O 1
ATOM 1524 N N . ASP A 1 192 ? 37.485 12.776 -45.941 1.00 97.81 192 ASP A N 1
ATOM 1525 C CA . ASP A 1 192 ? 38.944 12.829 -46.034 1.00 97.81 192 ASP A CA 1
ATOM 1526 C C . ASP A 1 192 ? 39.459 11.801 -47.057 1.00 97.81 192 ASP A C 1
ATOM 1528 O O . ASP A 1 192 ? 40.269 12.139 -47.921 1.00 97.81 192 ASP A O 1
ATOM 1532 N N . ALA A 1 193 ? 38.928 10.573 -47.030 1.00 97.62 193 ALA A N 1
ATOM 1533 C CA . ALA A 1 193 ? 39.272 9.520 -47.984 1.00 97.62 193 ALA A CA 1
ATOM 1534 C C . ALA A 1 193 ? 38.886 9.881 -49.427 1.00 97.62 193 ALA A C 1
ATOM 1536 O O . ALA A 1 193 ? 39.692 9.688 -50.334 1.00 97.62 193 ALA A O 1
ATOM 1537 N N . ASN A 1 194 ? 37.694 10.447 -49.646 1.00 97.31 194 ASN A N 1
ATOM 1538 C CA . ASN A 1 194 ? 37.265 10.910 -50.969 1.00 97.31 194 ASN A CA 1
ATOM 1539 C C . ASN A 1 194 ? 38.144 12.057 -51.475 1.00 97.31 194 ASN A C 1
ATOM 1541 O O . ASN A 1 194 ? 38.567 12.052 -52.626 1.00 97.31 194 ASN A O 1
ATOM 1545 N N . THR A 1 195 ? 38.484 13.002 -50.596 1.00 97.69 195 THR A N 1
ATOM 1546 C CA . THR A 1 195 ? 39.385 14.111 -50.937 1.00 97.69 195 THR A CA 1
ATOM 1547 C C . THR A 1 195 ? 40.758 13.592 -51.361 1.00 97.69 195 THR A C 1
ATOM 1549 O O . THR A 1 195 ? 41.358 14.108 -52.304 1.00 97.69 195 THR A O 1
ATOM 1552 N N . GLU A 1 196 ? 41.273 12.570 -50.679 1.00 97.62 196 GLU A N 1
ATOM 1553 C CA . GLU A 1 196 ? 42.553 11.963 -51.033 1.00 97.62 196 GLU A CA 1
ATOM 1554 C C . GLU A 1 196 ? 42.469 11.148 -52.331 1.00 97.62 196 GLU A C 1
ATOM 1556 O O . GLU A 1 196 ? 43.345 11.269 -53.189 1.00 97.62 196 GLU A O 1
ATOM 1561 N N . ALA A 1 197 ? 41.385 10.393 -52.534 1.00 97.44 197 ALA A N 1
ATOM 1562 C CA . ALA A 1 197 ? 41.126 9.683 -53.783 1.00 97.44 197 ALA A CA 1
ATOM 1563 C C . ALA A 1 197 ? 41.075 10.644 -54.984 1.00 97.44 197 ALA A C 1
ATOM 1565 O O . ALA A 1 197 ? 41.727 10.392 -55.998 1.00 97.44 197 ALA A O 1
ATOM 1566 N N . ASP A 1 198 ? 40.398 11.787 -54.849 1.00 97.81 198 ASP A N 1
ATOM 1567 C CA . ASP A 1 198 ? 40.326 12.818 -55.890 1.00 97.81 198 ASP A CA 1
ATOM 1568 C C . ASP A 1 198 ? 41.701 13.405 -56.233 1.00 97.81 198 ASP A C 1
ATOM 1570 O O . ASP A 1 198 ? 42.000 13.661 -57.403 1.00 97.81 198 ASP A O 1
ATOM 1574 N N . LYS A 1 199 ? 42.574 13.613 -55.237 1.00 97.81 199 LYS A N 1
ATOM 1575 C CA . LYS A 1 199 ? 43.956 14.063 -55.488 1.00 97.81 199 LYS A CA 1
ATOM 1576 C C . LYS A 1 199 ? 44.744 13.021 -56.271 1.00 97.81 199 LYS A C 1
ATOM 1578 O O . LYS A 1 199 ? 45.446 13.382 -57.218 1.00 97.81 199 LYS A O 1
ATOM 1583 N N . ILE A 1 200 ? 44.633 11.751 -55.883 1.00 98.00 200 ILE A N 1
ATOM 1584 C CA . ILE A 1 200 ? 45.318 10.642 -56.554 1.00 98.00 200 ILE A CA 1
ATOM 1585 C C . ILE A 1 200 ? 44.841 10.534 -58.005 1.00 98.00 200 ILE A C 1
ATOM 1587 O O . ILE A 1 200 ? 45.675 10.442 -58.906 1.00 98.00 200 ILE A O 1
ATOM 1591 N N . LEU A 1 201 ? 43.528 10.613 -58.243 1.00 97.75 201 LEU A N 1
ATOM 1592 C CA . LEU A 1 201 ? 42.949 10.588 -59.587 1.00 97.75 201 LEU A CA 1
ATOM 1593 C C . LEU A 1 201 ? 43.471 11.743 -60.444 1.00 97.75 201 LEU A C 1
ATOM 1595 O O . LEU A 1 201 ? 44.027 11.495 -61.512 1.00 97.75 201 LEU A O 1
ATOM 1599 N N . LYS A 1 202 ? 43.417 12.985 -59.950 1.00 97.50 202 LYS A N 1
ATOM 1600 C CA . LYS A 1 202 ? 43.947 14.152 -60.679 1.00 97.50 202 LYS A CA 1
ATOM 1601 C C . LYS A 1 202 ? 45.439 14.025 -60.987 1.00 97.50 202 LYS A C 1
ATOM 1603 O O . LYS A 1 202 ? 45.888 14.402 -62.070 1.00 97.50 202 LYS A O 1
ATOM 1608 N N . ALA A 1 203 ? 46.228 13.492 -60.054 1.00 97.19 203 ALA A N 1
ATOM 1609 C CA . ALA A 1 203 ? 47.653 13.260 -60.271 1.00 97.19 203 ALA A CA 1
ATOM 1610 C C . ALA A 1 203 ? 47.901 12.180 -61.340 1.00 97.19 203 ALA A C 1
ATOM 1612 O O . ALA A 1 203 ? 48.786 12.339 -62.187 1.00 97.19 203 ALA A O 1
ATOM 1613 N N . ALA A 1 204 ? 47.114 11.102 -61.326 1.00 97.00 204 ALA A N 1
ATOM 1614 C CA . ALA A 1 204 ? 47.178 10.040 -62.321 1.00 97.00 204 ALA A CA 1
ATOM 1615 C C . ALA A 1 204 ? 46.773 10.543 -63.716 1.00 97.00 204 ALA A C 1
ATOM 1617 O O . ALA A 1 204 ? 47.504 10.302 -64.676 1.00 97.00 204 ALA A O 1
ATOM 1618 N N . GLU A 1 205 ? 45.682 11.305 -63.823 1.00 96.94 205 GLU A N 1
ATOM 1619 C CA . GLU A 1 205 ? 45.230 11.944 -65.066 1.00 96.94 205 GLU A CA 1
ATOM 1620 C C . GLU A 1 205 ? 46.293 12.889 -65.634 1.00 96.94 205 GLU A C 1
ATOM 1622 O O . GLU A 1 205 ? 46.640 12.804 -66.813 1.00 96.94 205 GLU A O 1
ATOM 1627 N N . ALA A 1 206 ? 46.889 13.739 -64.792 1.00 97.25 206 ALA A N 1
ATOM 1628 C CA . ALA A 1 206 ? 47.958 14.639 -65.215 1.00 97.25 206 ALA A CA 1
ATOM 1629 C C . ALA A 1 206 ? 49.190 13.873 -65.725 1.00 97.25 206 ALA A C 1
ATOM 1631 O O . ALA A 1 206 ? 49.814 14.273 -66.711 1.00 97.25 206 ALA A O 1
ATOM 1632 N N . LYS A 1 207 ? 49.550 12.756 -65.080 1.00 97.31 207 LYS A N 1
ATOM 1633 C CA . LYS A 1 207 ? 50.651 11.894 -65.527 1.00 97.31 207 LYS A CA 1
ATOM 1634 C C . LYS A 1 207 ? 50.319 11.196 -66.847 1.00 97.31 207 LYS A C 1
ATOM 1636 O O . LYS A 1 207 ? 51.176 11.156 -67.727 1.00 97.31 207 LYS A O 1
ATOM 1641 N N . ALA A 1 208 ? 49.098 10.690 -67.000 1.00 96.50 208 ALA A N 1
ATOM 1642 C CA . ALA A 1 208 ? 48.632 10.067 -68.234 1.00 96.50 208 ALA A CA 1
ATOM 1643 C C . ALA A 1 208 ? 48.654 11.063 -69.403 1.00 96.50 208 ALA A C 1
ATOM 1645 O O . ALA A 1 208 ? 49.220 10.756 -70.447 1.00 96.50 208 ALA A O 1
ATOM 1646 N N . ALA A 1 209 ? 48.151 12.285 -69.202 1.00 96.75 209 ALA A N 1
ATOM 1647 C CA . ALA A 1 209 ? 48.186 13.343 -70.211 1.00 96.75 209 ALA A CA 1
ATOM 1648 C C . ALA A 1 209 ? 49.622 13.726 -70.614 1.00 96.75 209 ALA A C 1
ATOM 1650 O O . ALA A 1 209 ? 49.904 13.933 -71.793 1.00 96.75 209 ALA A O 1
ATOM 1651 N N . ARG A 1 210 ? 50.557 13.782 -69.652 1.00 97.25 210 ARG A N 1
ATOM 1652 C CA . ARG A 1 210 ? 51.984 14.017 -69.941 1.00 97.25 210 ARG A CA 1
ATOM 1653 C C . ARG A 1 210 ? 52.597 12.893 -70.776 1.00 97.25 210 ARG A C 1
ATOM 1655 O O . ARG A 1 210 ? 53.304 13.186 -71.735 1.00 97.25 210 ARG A O 1
ATOM 1662 N N . LEU A 1 211 ? 52.320 11.634 -70.433 1.00 96.62 211 LEU A N 1
ATOM 1663 C CA . LEU A 1 211 ? 52.806 10.476 -71.190 1.00 96.62 211 LEU A CA 1
ATOM 1664 C C . LEU A 1 211 ? 52.208 10.423 -72.601 1.00 96.62 211 LEU A C 1
ATOM 1666 O O . LEU A 1 211 ? 52.926 10.137 -73.554 1.00 96.62 211 LEU A O 1
ATOM 1670 N N . ASP A 1 212 ? 50.921 10.733 -72.760 1.00 96.50 212 ASP A N 1
ATOM 1671 C CA . ASP A 1 212 ? 50.274 10.835 -74.073 1.00 96.50 212 ASP A CA 1
ATOM 1672 C C . ASP A 1 212 ? 50.916 11.941 -74.931 1.00 96.50 212 ASP A C 1
ATOM 1674 O O . ASP A 1 212 ? 51.244 11.730 -76.098 1.00 96.50 212 ASP A O 1
ATOM 1678 N N . ALA A 1 213 ? 51.202 13.106 -74.343 1.00 96.06 213 ALA A N 1
ATOM 1679 C CA . ALA A 1 213 ? 51.910 14.176 -75.042 1.00 96.06 213 ALA A CA 1
ATOM 1680 C C . ALA A 1 213 ? 53.338 13.762 -75.453 1.00 96.06 213 ALA A C 1
ATOM 1682 O O . ALA A 1 213 ? 53.735 13.983 -76.596 1.00 96.06 213 ALA A O 1
ATOM 1683 N N . GLU A 1 214 ? 54.100 13.133 -74.553 1.00 96.38 214 GLU A N 1
ATOM 1684 C CA . GLU A 1 214 ? 55.469 12.665 -74.821 1.00 96.38 214 GLU A CA 1
ATOM 1685 C C . GLU A 1 214 ? 55.515 11.533 -75.860 1.00 96.38 214 GLU A C 1
ATOM 1687 O O . GLU A 1 214 ? 56.417 11.467 -76.696 1.00 96.38 214 GLU A O 1
ATOM 1692 N N . THR A 1 215 ? 54.544 10.624 -75.839 1.00 95.81 215 THR A N 1
ATOM 1693 C CA . THR A 1 215 ? 54.451 9.562 -76.848 1.00 95.81 215 THR A CA 1
ATOM 1694 C C . THR A 1 215 ? 54.102 10.138 -78.214 1.00 95.81 215 THR A C 1
ATOM 1696 O O . THR A 1 215 ? 54.754 9.778 -79.191 1.00 95.81 215 THR A O 1
ATOM 1699 N N . LYS A 1 216 ? 53.170 11.098 -78.297 1.00 95.81 216 LYS A N 1
ATOM 1700 C CA . LYS A 1 216 ? 52.857 11.813 -79.546 1.00 95.81 216 LYS A CA 1
ATOM 1701 C C . LYS A 1 216 ? 54.067 12.538 -80.130 1.00 95.81 216 LYS A C 1
ATOM 1703 O O . LYS A 1 216 ? 54.286 12.451 -81.337 1.00 95.81 216 LYS A O 1
ATOM 1708 N N . THR A 1 217 ? 54.873 13.216 -79.308 1.00 96.25 217 THR A N 1
ATOM 1709 C CA . THR A 1 217 ? 56.098 13.868 -79.801 1.00 96.25 217 THR A CA 1
ATOM 1710 C C . THR A 1 217 ? 57.120 12.848 -80.293 1.00 96.25 217 THR A C 1
ATOM 1712 O O . THR A 1 217 ? 57.651 13.013 -81.387 1.00 96.25 217 THR A O 1
ATOM 1715 N N . ARG A 1 218 ? 57.340 11.750 -79.557 1.00 95.12 218 ARG A N 1
ATOM 1716 C CA . ARG A 1 218 ? 58.248 10.672 -79.988 1.00 95.12 218 ARG A CA 1
ATOM 1717 C C . ARG A 1 218 ? 57.809 9.999 -81.285 1.00 95.12 218 ARG A C 1
ATOM 1719 O O . ARG A 1 218 ? 58.665 9.703 -82.114 1.00 95.12 218 ARG A O 1
ATOM 1726 N N . VAL A 1 219 ? 56.511 9.756 -81.463 1.00 95.62 219 VAL A N 1
ATOM 1727 C CA . VAL A 1 219 ? 55.961 9.200 -82.709 1.00 95.62 219 VAL A CA 1
ATOM 1728 C C . VAL A 1 219 ? 56.186 10.179 -83.860 1.00 95.62 219 VAL A C 1
ATOM 1730 O O . VAL A 1 219 ? 56.728 9.783 -84.883 1.00 95.62 219 VAL A O 1
ATOM 1733 N N . ALA A 1 220 ? 55.887 11.468 -83.674 1.00 95.44 220 ALA A N 1
ATOM 1734 C CA . ALA A 1 220 ? 56.132 12.480 -84.703 1.00 95.44 220 ALA A CA 1
ATOM 1735 C C . ALA A 1 220 ? 57.623 12.599 -85.082 1.00 95.44 220 ALA A C 1
ATOM 1737 O O . ALA A 1 220 ? 57.958 12.739 -86.261 1.00 95.44 220 ALA A O 1
ATOM 1738 N N . ASP A 1 221 ? 58.526 12.512 -84.102 1.00 94.69 221 ASP A N 1
ATOM 1739 C CA . ASP A 1 221 ? 59.973 12.491 -84.334 1.00 94.69 221 ASP A CA 1
ATOM 1740 C C . ASP A 1 221 ? 60.421 11.222 -85.075 1.00 94.69 221 ASP A C 1
ATOM 1742 O O . ASP A 1 221 ? 61.269 11.297 -85.969 1.00 94.69 221 ASP A O 1
ATOM 1746 N N . ALA A 1 222 ? 59.861 10.059 -84.730 1.00 94.25 222 ALA A N 1
ATOM 1747 C CA . ALA A 1 222 ? 60.131 8.799 -85.416 1.00 94.25 222 ALA A CA 1
ATOM 1748 C C . ALA A 1 222 ? 59.655 8.846 -86.875 1.00 94.25 222 ALA A C 1
ATOM 1750 O O . ALA A 1 222 ? 60.454 8.573 -87.770 1.00 94.25 222 ALA A O 1
ATOM 1751 N N . ASP A 1 223 ? 58.425 9.303 -87.123 1.00 95.31 223 ASP A N 1
ATOM 1752 C CA . ASP A 1 223 ? 57.868 9.495 -88.467 1.00 95.31 223 ASP A CA 1
ATOM 1753 C C . ASP A 1 223 ? 58.732 10.453 -89.297 1.00 95.31 223 ASP A C 1
ATOM 1755 O O . ASP A 1 223 ? 58.960 10.252 -90.494 1.00 95.31 223 ASP A O 1
ATOM 1759 N N . ARG A 1 224 ? 59.240 11.525 -88.674 1.00 94.31 224 ARG A N 1
ATOM 1760 C CA . ARG A 1 224 ? 60.153 12.462 -89.336 1.00 94.31 224 ARG A CA 1
ATOM 1761 C C . ARG A 1 224 ? 61.455 11.772 -89.739 1.00 94.31 224 ARG A C 1
ATOM 1763 O O . ARG A 1 224 ? 61.869 11.913 -90.890 1.00 94.31 224 ARG A O 1
ATOM 1770 N N . ARG A 1 225 ? 62.081 11.025 -88.824 1.00 93.31 225 ARG A N 1
ATOM 1771 C CA . ARG A 1 225 ? 63.311 10.265 -89.106 1.00 93.31 225 ARG A CA 1
ATOM 1772 C C . ARG A 1 225 ? 63.091 9.212 -90.186 1.00 93.31 225 ARG A C 1
ATOM 1774 O O . ARG A 1 225 ? 63.945 9.061 -91.052 1.00 93.31 225 ARG A O 1
ATOM 1781 N N . GLU A 1 226 ? 61.950 8.529 -90.177 1.00 93.56 226 GLU A N 1
ATOM 1782 C CA . GLU A 1 226 ? 61.581 7.559 -91.208 1.00 93.56 226 GLU A CA 1
ATOM 1783 C C . GLU A 1 226 ? 61.468 8.227 -92.583 1.00 93.56 226 GLU A C 1
ATOM 1785 O O . GLU A 1 226 ? 62.059 7.750 -93.550 1.00 93.56 226 GLU A O 1
ATOM 1790 N N . ARG A 1 227 ? 60.800 9.385 -92.681 1.00 93.62 227 ARG A N 1
ATOM 1791 C CA . ARG A 1 227 ? 60.716 10.152 -93.939 1.00 93.62 227 ARG A CA 1
ATOM 1792 C C . ARG A 1 227 ? 62.080 10.637 -94.419 1.00 93.62 227 ARG A C 1
ATOM 1794 O O . ARG A 1 227 ? 62.341 10.629 -95.621 1.00 93.62 227 ARG A O 1
ATOM 1801 N N . GLU A 1 228 ? 62.938 11.093 -93.511 1.00 93.50 228 GLU A N 1
ATOM 1802 C CA . GLU A 1 228 ? 64.306 11.509 -93.837 1.00 93.50 228 GLU A CA 1
ATOM 1803 C C . GLU A 1 228 ? 65.136 10.319 -94.347 1.00 93.50 228 GLU A C 1
ATOM 1805 O O . GLU A 1 228 ? 65.768 10.433 -95.397 1.00 93.50 228 GLU A O 1
ATOM 1810 N N . ALA A 1 229 ? 65.061 9.160 -93.689 1.00 92.31 229 ALA A N 1
ATOM 1811 C CA . ALA A 1 229 ? 65.715 7.929 -94.129 1.00 92.31 229 ALA A CA 1
ATOM 1812 C C . ALA A 1 229 ? 65.166 7.412 -95.473 1.00 92.31 229 ALA A C 1
ATOM 1814 O O . ALA A 1 229 ? 65.934 7.019 -96.348 1.00 92.31 229 ALA A O 1
ATOM 1815 N N . ALA A 1 230 ? 63.851 7.459 -95.693 1.00 93.00 230 ALA A N 1
ATOM 1816 C CA . ALA A 1 230 ? 63.252 7.097 -96.976 1.00 93.00 230 ALA A CA 1
ATOM 1817 C C . ALA A 1 230 ? 63.776 7.996 -98.108 1.00 93.00 230 ALA A C 1
ATOM 1819 O O . ALA A 1 230 ? 64.155 7.503 -99.168 1.00 93.00 230 ALA A O 1
ATOM 1820 N N . ARG A 1 231 ? 63.897 9.310 -97.862 1.00 92.56 231 ARG A N 1
ATOM 1821 C CA . ARG A 1 231 ? 64.480 10.257 -98.827 1.00 92.56 231 ARG A CA 1
ATOM 1822 C C . ARG A 1 231 ? 65.940 9.947 -99.139 1.00 92.56 231 ARG A C 1
ATOM 1824 O O . ARG A 1 231 ? 66.319 10.024 -100.305 1.00 92.56 231 ARG A O 1
ATOM 1831 N N . THR A 1 232 ? 66.762 9.621 -98.140 1.00 92.06 232 THR A N 1
ATOM 1832 C CA . THR A 1 232 ? 68.174 9.279 -98.381 1.00 92.06 232 THR A CA 1
ATOM 1833 C C . THR A 1 232 ? 68.308 7.960 -99.136 1.00 92.06 232 THR A C 1
ATOM 1835 O O . THR A 1 232 ? 69.114 7.875 -100.061 1.00 92.06 232 THR A O 1
ATOM 1838 N N . VAL A 1 233 ? 67.478 6.959 -98.825 1.00 92.88 233 VAL A N 1
ATOM 1839 C CA . VAL A 1 233 ? 67.407 5.699 -99.581 1.00 92.88 233 VAL A CA 1
ATOM 1840 C C . VAL A 1 233 ? 66.982 5.951 -101.028 1.00 92.88 233 VAL A C 1
ATOM 1842 O O . VAL A 1 233 ? 67.621 5.438 -101.945 1.00 92.88 233 VAL A O 1
ATOM 1845 N N . ASP A 1 234 ? 65.958 6.771 -101.264 1.00 92.19 234 ASP A N 1
ATOM 1846 C CA . ASP A 1 234 ? 65.517 7.125 -102.616 1.00 92.19 234 ASP A CA 1
ATOM 1847 C C . ASP A 1 234 ? 66.589 7.903 -103.392 1.00 92.19 234 ASP A C 1
ATOM 1849 O O . ASP A 1 234 ? 66.802 7.651 -104.580 1.00 92.19 234 ASP A O 1
ATOM 1853 N N . GLN A 1 235 ? 67.311 8.815 -102.735 1.00 91.00 235 GLN A N 1
ATOM 1854 C CA . GLN A 1 235 ? 68.463 9.502 -103.327 1.00 91.00 235 GLN A CA 1
ATOM 1855 C C . GLN A 1 235 ? 69.581 8.522 -103.690 1.00 91.00 235 GLN A C 1
ATOM 1857 O O . GLN A 1 235 ? 70.084 8.567 -104.812 1.00 91.00 235 GLN A O 1
ATOM 1862 N N . ALA A 1 236 ? 69.939 7.607 -102.788 1.00 89.50 236 ALA A N 1
ATOM 1863 C CA . ALA A 1 236 ? 70.946 6.583 -103.045 1.00 89.50 236 ALA A CA 1
ATOM 1864 C C . ALA A 1 236 ? 70.533 5.666 -104.206 1.00 89.50 236 ALA A C 1
ATOM 1866 O O . ALA A 1 236 ? 71.338 5.408 -105.098 1.00 89.50 236 ALA A O 1
ATOM 1867 N N . ARG A 1 237 ? 69.262 5.242 -104.261 1.00 89.62 237 ARG A N 1
ATOM 1868 C CA . ARG A 1 237 ? 68.704 4.475 -105.388 1.00 89.62 237 ARG A CA 1
ATOM 1869 C C . ARG A 1 237 ? 68.817 5.234 -106.708 1.00 89.62 237 ARG A C 1
ATOM 1871 O O . ARG A 1 237 ? 69.213 4.639 -107.704 1.00 89.62 237 ARG A O 1
ATOM 1878 N N . ARG A 1 238 ? 68.517 6.538 -106.725 1.00 87.50 238 ARG A N 1
ATOM 1879 C CA . ARG A 1 238 ? 68.676 7.385 -107.921 1.00 87.50 238 ARG A CA 1
ATOM 1880 C C . ARG A 1 238 ? 70.136 7.522 -108.347 1.00 87.50 238 ARG A C 1
ATOM 1882 O O . ARG A 1 238 ? 70.413 7.411 -109.534 1.00 87.50 238 ARG A O 1
ATOM 1889 N N . LEU A 1 239 ? 71.058 7.732 -107.408 1.00 89.12 239 LEU A N 1
ATOM 1890 C CA . LEU A 1 239 ? 72.495 7.803 -107.699 1.00 89.12 239 LEU A CA 1
ATOM 1891 C C . LEU A 1 239 ? 73.032 6.473 -108.237 1.00 89.12 239 LEU A C 1
ATOM 1893 O O . LEU A 1 239 ? 73.794 6.476 -109.198 1.00 89.12 239 LEU A O 1
ATOM 1897 N N . LEU A 1 240 ? 72.610 5.341 -107.665 1.00 86.81 240 LEU A N 1
ATOM 1898 C CA . LEU A 1 240 ? 72.949 4.011 -108.177 1.00 86.81 240 LEU A CA 1
ATOM 1899 C C . LEU A 1 240 ? 72.365 3.778 -109.572 1.00 86.81 240 LEU A C 1
ATOM 1901 O O . LEU A 1 240 ? 73.058 3.240 -110.429 1.00 86.81 240 LEU A O 1
ATOM 1905 N N . ALA A 1 241 ? 71.128 4.212 -109.825 1.00 84.62 241 ALA A N 1
ATOM 1906 C CA . ALA A 1 241 ? 70.526 4.146 -111.153 1.00 84.62 241 ALA A CA 1
ATOM 1907 C C . ALA A 1 241 ? 71.276 5.027 -112.172 1.00 84.62 241 ALA A C 1
ATOM 1909 O O . ALA A 1 241 ? 71.528 4.569 -113.282 1.00 84.62 241 ALA A O 1
ATOM 1910 N N . ASP A 1 242 ? 71.691 6.247 -111.801 1.00 83.25 242 ASP A N 1
ATOM 1911 C CA . ASP A 1 242 ? 72.509 7.119 -112.663 1.00 83.25 242 ASP A CA 1
ATOM 1912 C C . ASP A 1 242 ? 73.901 6.514 -112.915 1.00 83.25 242 ASP A C 1
ATOM 1914 O O . ASP A 1 242 ? 74.378 6.487 -114.047 1.00 83.25 242 ASP A O 1
ATOM 1918 N N . ALA A 1 243 ? 74.544 5.950 -111.888 1.00 78.75 243 ALA A N 1
ATOM 1919 C CA . ALA A 1 243 ? 75.820 5.250 -112.029 1.00 78.75 243 ALA A CA 1
ATOM 1920 C C . ALA A 1 243 ? 75.704 4.010 -112.934 1.00 78.75 243 ALA A C 1
ATOM 1922 O O . ALA A 1 243 ? 76.541 3.813 -113.816 1.00 78.75 243 ALA A O 1
ATOM 1923 N N . ALA A 1 244 ? 74.647 3.209 -112.773 1.00 79.31 244 ALA A N 1
ATOM 1924 C CA . ALA A 1 244 ? 74.351 2.078 -113.648 1.00 79.31 244 ALA A CA 1
ATOM 1925 C C . ALA A 1 244 ? 74.093 2.537 -115.094 1.00 79.31 244 ALA A C 1
ATOM 1927 O O . ALA A 1 244 ? 74.624 1.941 -116.029 1.00 79.31 244 ALA A O 1
ATOM 1928 N N . ALA A 1 245 ? 73.357 3.635 -115.294 1.00 79.19 245 ALA A N 1
ATOM 1929 C CA . ALA A 1 245 ? 73.128 4.219 -116.614 1.00 79.19 245 ALA A CA 1
ATOM 1930 C C . ALA A 1 245 ? 74.424 4.736 -117.264 1.00 79.19 245 ALA A C 1
ATOM 1932 O O . ALA A 1 245 ? 74.592 4.608 -118.475 1.00 79.19 245 ALA A O 1
ATOM 1933 N N . ARG A 1 246 ? 75.365 5.283 -116.483 1.00 73.50 246 ARG A N 1
ATOM 1934 C CA . ARG A 1 246 ? 76.697 5.691 -116.967 1.00 73.50 246 ARG A CA 1
ATOM 1935 C C . ARG A 1 246 ? 77.571 4.500 -117.357 1.00 73.50 246 ARG A C 1
ATOM 1937 O O . ARG A 1 246 ? 78.265 4.597 -118.360 1.00 73.50 246 ARG A O 1
ATOM 1944 N N . LEU A 1 247 ? 77.520 3.394 -116.612 1.00 73.56 247 LEU A N 1
ATOM 1945 C CA . LEU A 1 247 ? 78.215 2.145 -116.962 1.00 73.56 247 LEU A CA 1
ATOM 1946 C C . LEU A 1 247 ? 77.620 1.469 -118.206 1.00 73.56 247 LEU A C 1
ATOM 1948 O O . LEU A 1 247 ? 78.346 0.842 -118.967 1.00 73.56 247 LEU A O 1
ATOM 1952 N N . ALA A 1 248 ? 76.314 1.625 -118.431 1.00 66.44 248 ALA A N 1
ATOM 1953 C CA . ALA A 1 248 ? 75.626 1.135 -119.622 1.00 66.44 248 ALA A CA 1
ATOM 1954 C C . ALA A 1 248 ? 75.798 2.045 -120.858 1.00 66.44 248 ALA A C 1
ATOM 1956 O O . ALA A 1 248 ? 75.280 1.714 -121.927 1.00 66.44 248 ALA A O 1
ATOM 1957 N N . ARG A 1 249 ? 76.506 3.186 -120.753 1.00 57.69 249 ARG A N 1
ATOM 1958 C CA . ARG A 1 249 ? 76.837 4.009 -121.927 1.00 57.69 249 ARG A CA 1
ATOM 1959 C C . ARG A 1 249 ? 77.957 3.340 -122.735 1.00 57.69 249 ARG A C 1
ATOM 1961 O O . ARG A 1 249 ? 79.000 3.032 -122.161 1.00 57.69 249 ARG A O 1
ATOM 1968 N N . PRO A 1 250 ? 77.790 3.162 -124.057 1.00 54.94 250 PRO A N 1
ATOM 1969 C CA . PRO A 1 250 ? 78.857 2.664 -124.916 1.00 54.94 250 PRO A CA 1
ATOM 1970 C C . PRO A 1 250 ? 80.042 3.640 -124.899 1.00 54.94 250 PRO A C 1
ATOM 1972 O O . PRO A 1 250 ? 79.859 4.856 -124.986 1.00 54.94 250 PRO A O 1
ATOM 1975 N N . VAL A 1 251 ? 81.255 3.099 -124.752 1.00 50.00 251 VAL A N 1
ATOM 1976 C CA . VAL A 1 251 ? 82.513 3.855 -124.831 1.00 50.00 251 VAL A CA 1
ATOM 1977 C C . VAL A 1 251 ? 82.560 4.568 -126.191 1.00 50.00 251 VAL A C 1
ATOM 1979 O O . VAL A 1 251 ? 82.345 3.901 -127.203 1.00 50.00 251 VAL A O 1
ATOM 1982 N N . PRO A 1 252 ? 82.803 5.891 -126.258 1.00 52.72 252 PRO A N 1
ATOM 1983 C CA . PRO A 1 252 ? 82.883 6.585 -127.537 1.00 52.72 252 PRO A CA 1
ATOM 1984 C C . PRO A 1 252 ? 84.078 6.061 -128.343 1.00 52.72 252 PRO A C 1
ATOM 1986 O O . PRO A 1 252 ? 85.215 6.078 -127.868 1.00 52.72 252 PRO A O 1
ATOM 1989 N N . GLU A 1 253 ? 83.799 5.583 -129.557 1.00 44.25 253 GLU A N 1
ATOM 1990 C CA . GLU A 1 253 ? 84.798 5.163 -130.539 1.00 44.25 253 GLU A CA 1
ATOM 1991 C C . GLU A 1 253 ? 85.760 6.323 -130.842 1.00 44.25 253 GLU A C 1
ATOM 1993 O O . GLU A 1 253 ? 85.349 7.416 -131.237 1.00 44.25 253 GLU A O 1
ATOM 1998 N N . LEU A 1 254 ? 87.057 6.084 -130.638 1.00 44.19 254 LEU A N 1
ATOM 1999 C CA . LEU A 1 254 ? 88.125 6.978 -131.081 1.00 44.19 254 LEU A CA 1
ATOM 2000 C C . LEU A 1 254 ? 88.217 6.908 -132.617 1.00 44.19 254 LEU A C 1
ATOM 2002 O O . LEU A 1 254 ? 88.405 5.810 -133.148 1.00 44.19 254 LEU A O 1
ATOM 2006 N N . PRO A 1 255 ? 88.121 8.033 -133.350 1.00 47.06 255 PRO A N 1
ATOM 2007 C CA . PRO A 1 255 ? 88.210 8.009 -134.802 1.00 47.06 255 PRO A CA 1
ATOM 2008 C C . PRO A 1 255 ? 89.661 7.787 -135.240 1.00 47.06 255 PRO A C 1
ATOM 2010 O O . PRO A 1 255 ? 90.531 8.636 -135.048 1.00 47.06 255 PRO A O 1
ATOM 2013 N N . ALA A 1 256 ? 89.916 6.632 -135.851 1.00 42.53 256 ALA A N 1
ATOM 2014 C CA . ALA A 1 256 ? 91.155 6.337 -136.551 1.00 42.53 256 ALA A CA 1
ATOM 2015 C C . ALA A 1 256 ? 91.004 6.661 -138.042 1.00 42.53 256 ALA A C 1
ATOM 2017 O O . ALA A 1 256 ? 90.323 5.935 -138.754 1.00 42.53 256 ALA A O 1
ATOM 2018 N N . THR A 1 257 ? 91.694 7.704 -138.502 1.00 44.00 257 THR A N 1
ATOM 2019 C CA . THR A 1 257 ? 92.234 7.857 -139.867 1.00 44.00 257 THR A CA 1
ATOM 2020 C C . THR A 1 257 ? 93.256 8.997 -139.827 1.00 44.00 257 THR A C 1
ATOM 2022 O O . THR A 1 257 ? 92.927 10.053 -139.301 1.00 44.00 257 THR A O 1
ATOM 2025 N N . ASN A 1 258 ? 94.454 8.965 -140.400 1.00 44.41 258 ASN A N 1
ATOM 2026 C CA . ASN A 1 258 ? 95.320 7.952 -141.008 1.00 44.41 258 ASN A CA 1
ATOM 2027 C C . ASN A 1 258 ? 96.639 8.698 -141.374 1.00 44.41 258 ASN A C 1
ATOM 2029 O O . ASN A 1 258 ? 96.665 9.928 -141.325 1.00 44.41 258 ASN A O 1
ATOM 2033 N N . PRO A 1 259 ? 97.732 8.005 -141.734 1.00 51.00 259 PRO A N 1
ATOM 2034 C CA . PRO A 1 259 ? 99.059 8.605 -141.925 1.00 51.00 259 PRO A CA 1
ATOM 2035 C C . PRO A 1 259 ? 99.298 9.130 -143.357 1.00 51.00 259 PRO A C 1
ATOM 2037 O O . PRO A 1 259 ? 98.768 8.534 -144.294 1.00 51.00 259 PRO A O 1
ATOM 2040 N N . ARG A 1 260 ? 100.177 10.141 -143.530 1.00 41.72 260 ARG A N 1
ATOM 2041 C CA . ARG A 1 260 ? 101.423 10.117 -144.352 1.00 41.72 260 ARG A CA 1
ATOM 2042 C C . ARG A 1 260 ? 101.974 11.515 -144.712 1.00 41.72 260 ARG A C 1
ATOM 2044 O O . ARG A 1 260 ? 101.197 12.437 -144.922 1.00 41.72 260 ARG A O 1
ATOM 2051 N N . GLU A 1 261 ? 103.305 11.512 -144.882 1.00 46.06 261 GLU A N 1
ATOM 2052 C CA . GLU A 1 261 ? 104.256 12.536 -145.382 1.00 46.06 261 GLU A CA 1
ATOM 2053 C C . GLU A 1 261 ? 104.781 13.580 -144.388 1.00 46.06 261 GLU A C 1
ATOM 2055 O O . GLU A 1 261 ? 104.004 14.415 -143.882 1.00 46.06 261 GLU A O 1
#

Secondary structure (DSSP, 8-state):
-------------------------------PPP-PPBPSSSSB-HHHHHHHHHHHHHHHHHHHHHHHHHHHHHHHHHHHHHHHHHHHHHHHHHHHHHHHHHH-HHHHHHHHHHHHHHHHHHHHHHHHHHHHHHHHHHHHHHHHHHHHHHHHHHHHHHHHHHHHHHHHHHHHHHHHHHHHHHHHHHHHHHHHHHHHHHHHHHHHHHHHHHHHHHHHHHHHHHHHHHHHHHHHHHHHHHHHHHHHHHHTSPPPPP-------